Protein AF-A0A2D9T229-F1 (afdb_monomer)

Structure (mmCIF, N/CA/C/O backbone):
data_AF-A0A2D9T229-F1
#
_entry.id   AF-A0A2D9T229-F1
#
loop_
_atom_site.group_PDB
_atom_site.id
_atom_site.type_symbol
_atom_site.label_atom_id
_atom_site.label_alt_id
_atom_site.label_comp_id
_atom_site.label_asym_id
_atom_site.label_entity_id
_atom_site.label_seq_id
_atom_site.pdbx_PDB_ins_code
_atom_site.Cartn_x
_atom_site.Cartn_y
_atom_site.Cartn_z
_atom_site.occupancy
_atom_site.B_iso_or_equiv
_atom_site.auth_seq_id
_atom_site.auth_comp_id
_atom_site.auth_asym_id
_atom_site.auth_atom_id
_atom_site.pdbx_PDB_model_num
ATOM 1 N N . MET A 1 1 ? 58.664 8.521 42.134 1.00 51.97 1 MET A N 1
ATOM 2 C CA . MET A 1 1 ? 59.090 8.219 40.747 1.00 51.97 1 MET A CA 1
ATOM 3 C C . MET A 1 1 ? 57.848 7.691 40.087 1.00 51.97 1 MET A C 1
ATOM 5 O O . MET A 1 1 ? 57.549 6.506 40.150 1.00 51.97 1 MET A O 1
ATOM 9 N N . ASP A 1 2 ? 57.057 8.664 39.675 1.00 56.84 2 ASP A N 1
ATOM 10 C CA . ASP A 1 2 ? 55.636 8.571 39.411 1.00 56.84 2 ASP A CA 1
ATOM 11 C C . ASP A 1 2 ? 55.415 8.225 37.946 1.00 56.84 2 ASP A C 1
ATOM 13 O O . ASP A 1 2 ? 56.095 8.752 37.064 1.00 56.84 2 ASP A O 1
ATOM 17 N N . GLY A 1 3 ? 54.485 7.301 37.720 1.00 63.38 3 GLY A N 1
ATOM 18 C CA . GLY A 1 3 ? 54.038 6.902 36.398 1.00 63.38 3 GLY A CA 1
ATOM 19 C C . GLY A 1 3 ? 53.214 8.005 35.746 1.00 63.38 3 GLY A C 1
ATOM 20 O O . GLY A 1 3 ? 52.373 8.632 36.390 1.00 63.38 3 GLY A O 1
ATOM 21 N N . GLN A 1 4 ? 53.444 8.207 34.454 1.00 60.69 4 GLN A N 1
ATOM 22 C CA . GLN A 1 4 ? 52.508 8.905 33.589 1.00 60.69 4 GLN A CA 1
ATOM 23 C C . GLN A 1 4 ? 52.089 7.953 32.473 1.00 60.69 4 GLN A C 1
ATOM 25 O O . GLN A 1 4 ? 52.891 7.488 31.668 1.00 60.69 4 GLN A O 1
ATOM 30 N N . ASP A 1 5 ? 50.808 7.623 32.561 1.00 63.12 5 ASP A N 1
ATOM 31 C CA . ASP A 1 5 ? 49.981 6.832 31.673 1.00 63.12 5 ASP A CA 1
ATOM 32 C C . ASP A 1 5 ? 49.557 7.755 30.517 1.00 63.12 5 ASP A C 1
ATOM 34 O O . ASP A 1 5 ? 48.707 8.633 30.689 1.00 63.12 5 ASP A O 1
ATOM 38 N N . GLU A 1 6 ? 50.218 7.645 29.361 1.00 65.06 6 GLU A N 1
ATOM 39 C CA . GLU A 1 6 ? 49.799 8.356 28.149 1.00 65.06 6 GLU A CA 1
ATOM 40 C C . GLU A 1 6 ? 48.652 7.588 27.488 1.00 65.06 6 GLU A C 1
ATOM 42 O O . GLU A 1 6 ? 48.823 6.646 26.713 1.00 65.06 6 GLU A O 1
ATOM 47 N N . SER A 1 7 ? 47.450 8.018 27.847 1.00 67.75 7 SER A N 1
ATOM 48 C CA . SER A 1 7 ? 46.175 7.576 27.306 1.00 67.75 7 SER A CA 1
ATOM 49 C C . SER A 1 7 ? 46.032 8.041 25.853 1.00 67.75 7 SER A C 1
ATOM 51 O O . SER A 1 7 ? 45.798 9.215 25.565 1.00 67.75 7 SER A O 1
ATOM 53 N N . MET A 1 8 ? 46.142 7.098 24.914 1.00 55.72 8 MET A N 1
ATOM 54 C CA . MET A 1 8 ? 45.734 7.291 23.521 1.00 55.72 8 MET A CA 1
ATOM 55 C C . MET A 1 8 ? 44.208 7.415 23.444 1.00 55.72 8 MET A C 1
ATOM 57 O O . MET A 1 8 ? 43.481 6.421 23.455 1.00 55.72 8 MET A O 1
ATOM 61 N N . GLY A 1 9 ? 43.722 8.652 23.360 1.00 59.47 9 GLY A N 1
ATOM 62 C CA . GLY A 1 9 ? 42.346 8.958 22.989 1.00 59.47 9 GLY A CA 1
ATOM 63 C C . GLY A 1 9 ? 42.104 8.625 21.516 1.00 59.47 9 GLY A C 1
ATOM 64 O O . GLY A 1 9 ? 42.628 9.291 20.627 1.00 59.47 9 GLY A O 1
ATOM 65 N N . PHE A 1 10 ? 41.312 7.584 21.265 1.00 51.25 10 PHE A N 1
ATOM 66 C CA . PHE A 1 10 ? 40.751 7.274 19.952 1.00 51.25 10 PHE A CA 1
ATOM 67 C C . PHE A 1 10 ? 39.530 8.177 19.725 1.00 51.25 10 PHE A C 1
ATOM 69 O O . PHE A 1 10 ? 38.445 7.909 20.241 1.00 51.25 10 PHE A O 1
ATOM 76 N N . ASP A 1 11 ? 39.717 9.263 18.976 1.00 54.12 11 ASP A N 1
ATOM 77 C CA . ASP A 1 11 ? 38.634 10.138 18.523 1.00 54.12 11 ASP A CA 1
ATOM 78 C C . ASP A 1 11 ? 37.984 9.508 17.279 1.00 54.12 11 ASP A C 1
ATOM 80 O O . ASP A 1 11 ? 38.493 9.589 16.160 1.00 54.12 11 ASP A O 1
ATOM 84 N N . VAL A 1 12 ? 36.893 8.767 17.491 1.00 57.97 12 VAL A N 1
ATOM 85 C CA . VAL A 1 12 ? 36.056 8.235 16.408 1.00 57.97 12 VAL A CA 1
ATOM 86 C C . VAL A 1 12 ? 35.056 9.321 16.033 1.00 57.97 12 VAL A C 1
ATOM 88 O O . VAL A 1 12 ? 33.972 9.418 16.611 1.00 57.97 12 VAL A O 1
ATOM 91 N N . GLY A 1 13 ? 35.440 10.148 15.062 1.00 48.44 13 GLY A N 1
ATOM 92 C CA . GLY A 1 13 ? 34.553 11.113 14.426 1.00 48.44 13 GLY A CA 1
ATOM 93 C C . GLY A 1 13 ? 33.327 10.415 13.837 1.00 48.44 13 GLY A C 1
ATOM 94 O O . GLY A 1 13 ? 33.425 9.652 12.878 1.00 48.44 13 GLY A O 1
ATOM 95 N N . GLN A 1 14 ? 32.163 10.673 14.432 1.00 44.56 14 GLN A N 1
ATOM 96 C CA . GLN A 1 14 ? 30.866 10.315 13.874 1.00 44.56 14 GLN A CA 1
ATOM 97 C C . GLN A 1 14 ? 30.606 11.158 12.621 1.00 44.56 14 GLN A C 1
ATOM 99 O O . GLN A 1 14 ? 30.304 12.349 12.712 1.00 44.56 14 GLN A O 1
ATOM 104 N N . GLU A 1 15 ? 30.684 10.536 11.446 1.00 43.25 15 GLU A N 1
ATOM 105 C CA . GLU A 1 15 ? 30.134 11.108 10.221 1.00 43.25 15 GLU A CA 1
ATOM 106 C C . GLU A 1 15 ? 28.605 11.152 10.332 1.00 43.25 15 GLU A C 1
ATOM 108 O O . GLU A 1 15 ? 27.897 10.148 10.229 1.00 43.25 15 GLU A O 1
ATOM 113 N N . SER A 1 16 ? 28.105 12.356 10.599 1.00 43.91 16 SER A N 1
ATOM 114 C CA . SER A 1 16 ? 26.692 12.708 10.580 1.00 43.91 16 SER A CA 1
ATOM 115 C C . SER A 1 16 ? 26.184 12.621 9.139 1.00 43.91 16 SER A C 1
ATOM 117 O O . SER A 1 16 ? 26.444 13.502 8.319 1.00 43.91 16 SER A O 1
ATOM 119 N N . VAL A 1 17 ? 25.493 11.530 8.803 1.00 48.22 17 VAL A N 1
ATOM 120 C CA . VAL A 1 17 ? 24.842 11.369 7.497 1.00 48.22 17 VAL A CA 1
ATOM 121 C C . VAL A 1 17 ? 23.591 12.244 7.476 1.00 48.22 17 VAL A C 1
ATOM 123 O O . VAL A 1 17 ? 22.518 11.858 7.944 1.00 48.22 17 VAL A O 1
ATOM 126 N N . ASP A 1 18 ? 23.755 13.444 6.928 1.00 36.19 18 ASP A N 1
ATOM 127 C CA . ASP A 1 18 ? 22.695 14.408 6.648 1.00 36.19 18 ASP A CA 1
ATOM 128 C C . ASP A 1 18 ? 21.747 13.831 5.577 1.00 36.19 18 ASP A C 1
ATOM 130 O O . ASP A 1 18 ? 21.951 13.949 4.366 1.00 36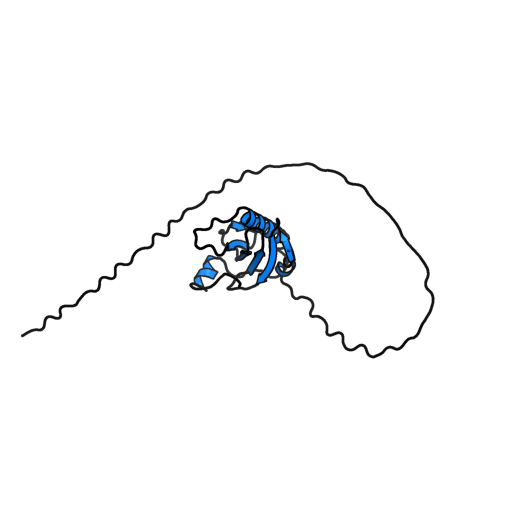.19 18 ASP A O 1
ATOM 134 N N . SER A 1 19 ? 20.718 13.102 6.022 1.00 38.81 19 SER A N 1
ATOM 135 C CA . SER A 1 19 ? 19.644 12.617 5.152 1.00 38.81 19 SER A CA 1
ATOM 136 C C . SER A 1 19 ? 18.721 13.778 4.804 1.00 38.81 19 SER A C 1
ATOM 138 O O . SER A 1 19 ? 17.738 14.070 5.487 1.00 38.81 19 SER A O 1
ATOM 140 N N . SER A 1 20 ? 19.091 14.437 3.709 1.00 46.16 20 SER A N 1
ATOM 141 C CA . SER A 1 20 ? 18.374 15.509 3.029 1.00 46.16 20 SER A CA 1
ATOM 142 C C . SER A 1 20 ? 16.884 15.176 2.858 1.00 46.16 20 SER A C 1
ATOM 144 O O . SER A 1 20 ? 16.477 14.406 1.986 1.00 46.16 20 SER A O 1
ATOM 146 N N . ARG A 1 21 ? 16.052 15.780 3.711 1.00 48.09 21 ARG A N 1
ATOM 147 C CA . ARG A 1 21 ? 14.589 15.765 3.613 1.00 48.09 21 ARG A CA 1
ATOM 148 C C . ARG A 1 21 ? 14.162 16.646 2.441 1.00 48.09 21 ARG A C 1
ATOM 150 O O . ARG A 1 21 ? 14.085 17.864 2.571 1.00 48.09 21 ARG A O 1
ATOM 157 N N . ARG A 1 22 ? 13.873 16.037 1.292 1.00 52.69 22 ARG A N 1
ATOM 158 C CA . ARG A 1 22 ? 13.222 16.719 0.166 1.00 52.69 22 ARG A CA 1
ATOM 159 C C . ARG A 1 22 ? 11.732 16.395 0.163 1.00 52.69 22 ARG A C 1
ATOM 161 O O . ARG A 1 22 ? 11.318 15.338 -0.300 1.00 52.69 22 ARG A O 1
ATOM 168 N N . SER A 1 23 ? 10.942 17.326 0.690 1.00 38.56 23 SER A N 1
ATOM 169 C CA . SER A 1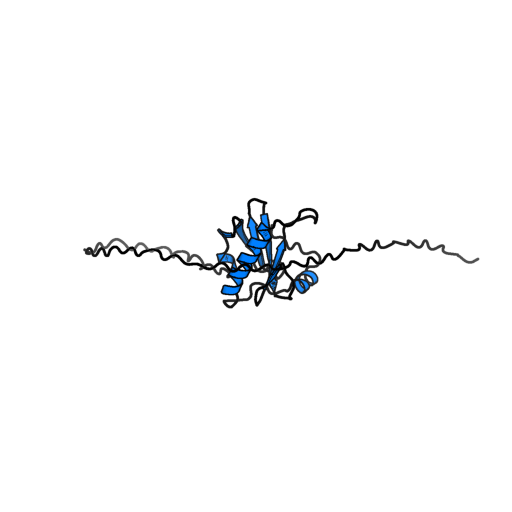 23 ? 9.487 17.346 0.552 1.00 38.56 23 SER A CA 1
ATOM 170 C C . SER A 1 23 ? 9.114 17.654 -0.899 1.00 38.56 23 SER A C 1
ATOM 172 O O . SER A 1 23 ? 9.459 18.718 -1.411 1.00 38.56 23 SER A O 1
ATOM 174 N N . PHE A 1 24 ? 8.402 16.742 -1.558 1.00 44.62 24 PHE A N 1
ATOM 175 C CA . PHE A 1 24 ? 7.769 17.007 -2.849 1.00 44.62 24 PHE A CA 1
ATOM 176 C C . PHE A 1 24 ? 6.335 17.485 -2.611 1.00 44.62 24 PHE A C 1
ATOM 178 O O . PHE A 1 24 ? 5.485 16.735 -2.140 1.00 44.62 24 PHE A O 1
ATOM 185 N N . VAL A 1 25 ? 6.080 18.755 -2.927 1.00 43.22 25 VAL A N 1
ATOM 186 C CA . VAL A 1 25 ? 4.741 19.350 -2.976 1.00 43.22 25 VAL A CA 1
ATOM 187 C C . VAL A 1 25 ? 4.151 19.027 -4.349 1.00 43.22 25 VAL A C 1
ATOM 189 O O . VAL A 1 25 ? 4.528 19.634 -5.349 1.00 43.22 25 VAL A O 1
ATOM 192 N N . GLY A 1 26 ? 3.269 18.029 -4.408 1.00 34.97 26 GLY A N 1
ATOM 193 C CA . GLY A 1 26 ? 2.501 17.685 -5.604 1.00 34.97 26 GLY A CA 1
ATOM 194 C C . GLY A 1 26 ? 1.204 18.488 -5.658 1.00 34.97 26 GLY A C 1
ATOM 195 O O . GLY A 1 26 ? 0.317 18.286 -4.833 1.00 34.97 26 GLY A O 1
ATOM 196 N N . GLY A 1 27 ? 1.109 19.415 -6.612 1.00 36.59 27 GLY A N 1
ATOM 197 C CA . GLY A 1 27 ? -0.111 20.164 -6.906 1.00 36.59 27 GLY A CA 1
ATOM 198 C C . GLY A 1 27 ? -1.154 19.286 -7.599 1.00 36.59 27 GLY A C 1
ATOM 199 O O . GLY A 1 27 ? -0.850 18.593 -8.566 1.00 36.59 27 GLY A O 1
ATOM 200 N N . VAL A 1 28 ? -2.388 19.329 -7.104 1.00 46.78 28 VAL A N 1
ATOM 201 C CA . VAL A 1 28 ? -3.546 18.645 -7.690 1.00 46.78 28 VAL A CA 1
ATOM 202 C C . VAL A 1 28 ? -4.154 19.539 -8.772 1.00 46.78 28 VAL A C 1
ATOM 204 O O . VAL A 1 28 ? -4.579 20.655 -8.480 1.00 46.78 28 VAL A O 1
ATOM 207 N N . ILE A 1 29 ? -4.244 19.042 -10.009 1.00 49.84 29 ILE A N 1
ATOM 208 C CA . ILE A 1 29 ? -5.135 19.593 -11.039 1.00 49.84 29 ILE A CA 1
ATOM 209 C C . ILE A 1 29 ? -6.313 18.629 -11.171 1.00 49.84 29 ILE A C 1
ATOM 211 O O . ILE A 1 29 ? -6.183 17.538 -11.720 1.00 49.84 29 ILE A O 1
ATOM 215 N N . ALA A 1 30 ? -7.468 19.033 -10.645 1.00 38.84 30 ALA A N 1
ATOM 216 C CA . ALA A 1 30 ? -8.735 18.363 -10.891 1.00 38.84 30 ALA A CA 1
ATOM 217 C C . ALA A 1 30 ? -9.234 18.740 -12.293 1.00 38.84 30 ALA A C 1
ATOM 219 O O . ALA A 1 30 ? -9.371 19.922 -12.607 1.00 38.84 30 ALA A O 1
ATOM 220 N N . SER A 1 31 ? -9.535 17.747 -13.128 1.00 44.97 31 SER A N 1
ATOM 221 C CA . SER A 1 31 ? -10.335 17.948 -14.336 1.00 44.97 31 SER A CA 1
ATOM 222 C C . SER A 1 31 ? -11.612 17.118 -14.231 1.00 44.97 31 SER A C 1
ATOM 224 O O . SER A 1 31 ? -11.589 15.903 -14.056 1.00 44.97 31 SER A O 1
ATOM 226 N N . VAL A 1 32 ? -12.738 17.830 -14.266 1.00 46.88 32 VAL A N 1
ATOM 227 C CA . VAL A 1 32 ? -14.100 17.298 -14.270 1.00 46.88 32 VAL A CA 1
ATOM 228 C C . VAL A 1 32 ? -14.473 17.015 -15.721 1.00 46.88 32 VAL A C 1
ATOM 230 O O . VAL A 1 32 ? -14.517 17.934 -16.535 1.00 46.88 32 VAL A O 1
ATOM 233 N N . GLY A 1 33 ? -14.747 15.751 -16.037 1.00 40.00 33 GLY A N 1
ATOM 234 C CA . GLY A 1 33 ? -15.278 15.323 -17.328 1.00 40.00 33 GLY A CA 1
ATOM 235 C C . GLY A 1 33 ? -16.580 14.559 -17.131 1.00 40.00 33 GLY A C 1
ATOM 236 O O . GLY A 1 33 ? -16.570 13.411 -16.699 1.00 40.00 33 GLY A O 1
ATOM 237 N N . ALA A 1 34 ? -17.697 15.215 -17.431 1.00 39.59 34 ALA A N 1
ATOM 238 C CA . ALA A 1 34 ? -19.016 14.607 -17.547 1.00 39.59 34 ALA A CA 1
ATOM 239 C C . ALA A 1 34 ? -19.232 14.091 -18.980 1.00 39.59 34 ALA A C 1
ATOM 241 O O . ALA A 1 34 ? -18.838 14.776 -19.920 1.00 39.59 34 ALA A O 1
ATOM 242 N N . ALA A 1 35 ? -19.897 12.940 -19.140 1.00 42.72 35 ALA A N 1
ATOM 243 C CA . ALA A 1 35 ? -21.082 12.756 -19.996 1.00 42.72 35 ALA A CA 1
ATOM 244 C C . ALA A 1 35 ? -21.335 11.281 -20.371 1.00 42.72 35 ALA A C 1
ATOM 246 O O . ALA A 1 35 ? -20.477 10.556 -20.861 1.00 42.72 35 ALA A O 1
ATOM 247 N N . SER A 1 36 ? -22.592 10.926 -20.132 1.00 46.16 36 SER A N 1
ATOM 248 C CA . SER A 1 36 ? -23.427 9.763 -20.438 1.00 46.16 36 SER A CA 1
ATOM 249 C C . SER A 1 36 ? -23.307 9.153 -21.840 1.00 46.16 36 SER A C 1
ATOM 251 O O . SER A 1 36 ? -23.226 9.908 -22.801 1.00 46.16 36 SER A O 1
ATOM 253 N N . VAL A 1 37 ? -23.562 7.837 -21.971 1.00 54.72 37 VAL A N 1
ATOM 254 C CA . VAL A 1 37 ? -24.359 7.264 -23.084 1.00 54.72 37 VAL A CA 1
ATOM 255 C C . VAL A 1 37 ? -25.180 6.052 -22.601 1.00 54.72 37 VAL A C 1
ATOM 257 O O . VAL A 1 37 ? -24.659 5.123 -21.991 1.00 54.72 37 VAL A O 1
ATOM 260 N N . LEU A 1 38 ? -26.484 6.102 -22.890 1.00 50.34 38 LEU A N 1
ATOM 261 C CA . LEU A 1 38 ? -27.499 5.051 -22.752 1.00 50.34 38 LEU A CA 1
ATOM 262 C C . LEU A 1 38 ? -27.218 3.871 -23.701 1.00 50.34 38 LEU A C 1
ATOM 264 O O . LEU A 1 38 ? -26.954 4.092 -24.879 1.00 50.34 38 LEU A O 1
ATOM 268 N N . GLY A 1 39 ? -27.361 2.629 -23.229 1.00 39.72 39 GLY A N 1
ATOM 269 C CA . GLY A 1 39 ? -27.141 1.427 -24.042 1.00 39.72 39 GLY A CA 1
ATOM 270 C C . GLY A 1 39 ? -28.134 0.302 -23.748 1.00 39.72 39 GLY A C 1
ATOM 271 O O . GLY A 1 39 ? -27.963 -0.431 -22.786 1.00 39.72 39 GLY A O 1
ATOM 272 N N . ALA A 1 40 ? -29.164 0.244 -24.595 1.00 49.53 40 ALA A N 1
ATOM 273 C CA . ALA A 1 40 ? -30.088 -0.832 -24.969 1.00 49.53 40 ALA A CA 1
ATOM 274 C C . ALA A 1 40 ? -30.259 -2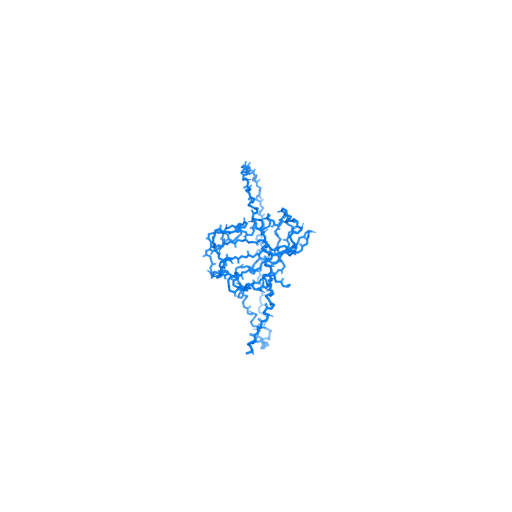.106 -24.107 1.00 49.53 40 ALA A C 1
ATOM 276 O O . ALA A 1 40 ? -29.339 -2.847 -23.775 1.00 49.53 40 ALA A O 1
ATOM 277 N N . THR A 1 41 ? -31.540 -2.412 -23.917 1.00 45.88 41 THR A N 1
ATOM 278 C CA . THR A 1 41 ? -32.145 -3.667 -23.477 1.00 45.88 41 THR A CA 1
ATOM 279 C C . THR A 1 41 ? -31.790 -4.862 -24.370 1.00 45.88 41 THR A C 1
ATOM 281 O O . THR A 1 41 ? -31.686 -4.753 -25.590 1.00 45.88 41 THR A O 1
ATOM 284 N N . SER A 1 42 ? -31.708 -6.052 -23.773 1.00 56.62 42 SER A N 1
ATOM 285 C CA . SER A 1 42 ? -31.878 -7.326 -24.480 1.00 56.62 42 SER A CA 1
ATOM 286 C C . SER A 1 42 ? -32.581 -8.321 -23.561 1.00 56.62 42 SER A C 1
ATOM 288 O O . SER A 1 42 ? -32.057 -8.712 -22.522 1.00 56.62 42 SER A O 1
ATOM 290 N N . ALA A 1 43 ? -33.808 -8.671 -23.940 1.00 49.44 43 ALA A N 1
ATOM 291 C CA . ALA A 1 43 ? -34.625 -9.717 -23.346 1.00 49.44 43 ALA A CA 1
ATOM 292 C C . ALA A 1 43 ? -34.520 -10.987 -24.199 1.00 49.44 43 ALA A C 1
ATOM 294 O O . ALA A 1 43 ? -34.531 -10.880 -25.424 1.00 49.44 43 ALA A O 1
ATOM 295 N N . SER A 1 44 ? -34.465 -12.157 -23.558 1.00 54.75 44 SER A N 1
ATOM 296 C CA . SER A 1 44 ? -34.905 -13.490 -24.030 1.00 54.75 44 SER A CA 1
ATOM 297 C C . SER A 1 44 ? -34.255 -14.549 -23.132 1.00 54.75 44 SER A C 1
ATOM 299 O O . SER A 1 44 ? -33.118 -14.374 -22.720 1.00 54.75 44 SER A O 1
ATOM 301 N N . ALA A 1 45 ? -34.856 -15.679 -22.784 1.00 48.19 45 ALA A N 1
ATOM 302 C CA . ALA A 1 45 ? -36.198 -16.197 -22.982 1.00 48.19 45 ALA A CA 1
ATOM 303 C C . ALA A 1 45 ? -36.405 -17.268 -21.898 1.00 48.19 45 ALA A C 1
ATOM 305 O O . ALA A 1 45 ? -35.475 -17.995 -21.548 1.00 48.19 45 ALA A O 1
ATOM 306 N N . ALA A 1 46 ? -37.621 -17.359 -21.368 1.00 52.56 46 ALA A N 1
ATOM 307 C CA . ALA A 1 46 ? -38.024 -18.468 -20.522 1.00 52.56 46 ALA A CA 1
ATOM 308 C C . ALA A 1 46 ? -38.203 -19.720 -21.391 1.00 52.56 46 ALA A C 1
ATOM 310 O O . ALA A 1 46 ? -39.028 -19.725 -22.303 1.00 52.56 46 ALA A O 1
ATOM 311 N N . THR A 1 47 ? -37.462 -20.781 -21.076 1.00 58.44 47 THR A N 1
ATOM 312 C CA . THR A 1 47 ? -37.787 -22.142 -21.508 1.00 58.44 47 THR A CA 1
ATOM 313 C C . THR A 1 47 ? -38.381 -22.870 -20.312 1.00 58.44 47 THR A C 1
ATOM 315 O O . THR A 1 47 ? -37.686 -23.211 -19.359 1.00 58.44 47 THR A O 1
ATOM 318 N N . THR A 1 48 ? -39.692 -23.085 -20.371 1.00 54.03 48 THR A N 1
ATOM 319 C CA . THR A 1 48 ? -40.411 -24.071 -19.565 1.00 54.03 48 THR A CA 1
ATOM 320 C C . THR A 1 48 ? -40.514 -25.346 -20.396 1.00 54.03 48 THR A C 1
ATOM 322 O O . THR A 1 48 ? -41.058 -25.318 -21.497 1.00 54.03 48 THR A O 1
ATOM 325 N N . GLY A 1 49 ? -39.999 -26.459 -19.874 1.00 50.47 49 GLY A N 1
ATOM 326 C CA . GLY A 1 49 ? -40.141 -27.796 -20.452 1.00 50.47 49 GLY A CA 1
ATOM 327 C C . GLY A 1 49 ? -40.127 -28.861 -19.344 1.00 50.47 49 GLY A C 1
ATOM 328 O O . GLY A 1 49 ? -39.464 -28.642 -18.333 1.00 50.47 49 GLY A O 1
ATOM 329 N N . PRO A 1 50 ? -40.902 -29.951 -19.481 1.00 55.53 50 PRO A N 1
ATOM 330 C CA . PRO A 1 50 ? -41.446 -30.728 -18.364 1.00 55.53 50 PRO A CA 1
ATOM 331 C C . PRO A 1 50 ? -40.506 -31.811 -17.811 1.00 55.53 50 PRO A C 1
ATOM 333 O O . PRO A 1 50 ? -39.636 -32.322 -18.512 1.00 55.53 50 PRO A O 1
ATOM 336 N N . ALA A 1 51 ? -40.764 -32.195 -16.555 1.00 52.31 51 ALA A N 1
ATOM 337 C CA . ALA A 1 51 ? -40.278 -33.423 -15.924 1.00 52.31 51 ALA A CA 1
ATOM 338 C C . ALA A 1 51 ? -40.867 -34.674 -16.606 1.00 52.31 51 ALA A C 1
ATOM 340 O O . ALA A 1 51 ? -41.992 -34.615 -17.118 1.00 52.31 51 ALA A O 1
ATOM 341 N N . PRO A 1 52 ? -40.129 -35.798 -16.593 1.00 58.31 52 PRO A N 1
ATOM 342 C CA . PRO A 1 52 ? -40.661 -36.962 -15.879 1.00 58.31 52 PRO A CA 1
ATOM 343 C C . PRO A 1 52 ? -39.630 -37.840 -15.134 1.00 58.31 52 PRO A C 1
ATOM 345 O O . PRO A 1 52 ? -38.478 -37.981 -15.539 1.00 58.31 52 PRO A O 1
ATOM 348 N N . ASP A 1 53 ? -40.175 -38.439 -14.073 1.00 43.34 53 ASP A N 1
ATOM 349 C CA . ASP A 1 53 ? -39.991 -39.773 -13.481 1.00 43.34 53 ASP A CA 1
ATOM 350 C C . ASP A 1 53 ? -38.658 -40.278 -12.890 1.00 43.34 53 ASP A C 1
ATOM 352 O O . ASP A 1 53 ? -37.665 -40.557 -13.560 1.00 43.34 53 ASP A O 1
ATOM 356 N N . ASP A 1 54 ? -38.767 -40.500 -11.575 1.00 49.94 54 ASP A N 1
ATOM 357 C CA . ASP A 1 54 ? -38.280 -41.603 -10.740 1.00 49.94 54 ASP A CA 1
ATOM 358 C C . ASP A 1 54 ? -37.363 -42.659 -11.380 1.00 49.94 54 ASP A C 1
ATOM 360 O O . ASP A 1 54 ? -37.785 -43.684 -11.917 1.00 49.94 54 ASP A O 1
ATOM 364 N N . GLY A 1 55 ? -36.063 -42.470 -11.151 1.00 43.44 55 GLY A N 1
ATOM 365 C CA . GLY A 1 55 ? -35.038 -43.499 -11.266 1.00 43.44 55 GLY A CA 1
ATOM 366 C C . GLY A 1 55 ? -34.260 -43.617 -9.961 1.00 43.44 55 GLY A C 1
ATOM 367 O O . GLY A 1 55 ? -33.220 -42.987 -9.792 1.00 43.44 55 GLY A O 1
ATOM 368 N N . TRP A 1 56 ? -34.770 -44.430 -9.034 1.00 52.28 56 TRP A N 1
ATOM 369 C CA . TRP A 1 56 ? -34.035 -44.949 -7.877 1.00 52.28 56 TRP A CA 1
ATOM 370 C C . TRP A 1 56 ? -32.690 -45.534 -8.349 1.00 52.28 56 TRP A C 1
ATOM 372 O O . TRP A 1 56 ? -32.640 -46.532 -9.066 1.00 52.28 56 TRP A O 1
ATOM 382 N N . ALA A 1 57 ? -31.585 -44.893 -7.967 1.00 45.72 57 ALA A N 1
ATOM 383 C CA . ALA A 1 57 ? -30.235 -45.391 -8.194 1.00 45.72 57 ALA A CA 1
ATOM 384 C C . ALA A 1 57 ? -29.358 -45.051 -6.981 1.00 45.72 57 ALA A C 1
ATOM 386 O O . ALA A 1 57 ? -28.902 -43.928 -6.809 1.00 45.72 57 ALA A O 1
ATOM 387 N N . ALA A 1 58 ? -29.195 -46.063 -6.126 1.00 49.03 58 ALA A N 1
ATOM 388 C CA . ALA A 1 58 ? -28.122 -46.280 -5.158 1.00 49.03 58 ALA A CA 1
ATOM 389 C C . ALA A 1 58 ? -27.471 -45.032 -4.525 1.00 49.03 58 ALA A C 1
ATOM 391 O O . ALA A 1 58 ? -26.447 -44.531 -4.988 1.00 49.03 58 ALA A O 1
ATOM 392 N N . ALA A 1 59 ? -27.987 -44.642 -3.357 1.00 47.56 59 ALA A N 1
ATOM 393 C CA . ALA A 1 59 ? -27.216 -43.904 -2.365 1.00 47.56 59 ALA A CA 1
ATOM 394 C C . ALA A 1 59 ? -26.048 -44.782 -1.870 1.00 47.56 59 ALA A C 1
ATOM 396 O O . ALA A 1 59 ? -26.176 -45.540 -0.909 1.00 47.56 59 ALA A O 1
ATOM 397 N N . GLY A 1 60 ? -24.904 -44.710 -2.550 1.00 49.00 60 GLY A N 1
ATOM 398 C CA . GLY A 1 60 ? -23.629 -45.033 -1.916 1.00 49.00 60 GLY A CA 1
ATOM 399 C C . GLY A 1 60 ? -23.376 -44.016 -0.797 1.00 49.00 60 GLY A C 1
ATOM 400 O O . GLY A 1 60 ? -23.767 -42.858 -0.956 1.00 49.00 60 GLY A O 1
ATOM 401 N N . PRO A 1 61 ? -22.767 -44.397 0.341 1.00 51.56 61 PRO A N 1
ATOM 402 C CA . PRO A 1 61 ? -22.389 -43.424 1.354 1.00 51.56 61 PRO A CA 1
ATOM 403 C C . PRO A 1 61 ? -21.393 -42.455 0.717 1.00 51.56 61 PRO A C 1
ATOM 405 O O . PRO A 1 61 ? -20.232 -42.799 0.496 1.00 51.56 61 PRO A O 1
ATOM 408 N N . ALA A 1 62 ? -21.875 -41.258 0.378 1.00 48.25 62 ALA A N 1
ATOM 409 C CA . ALA A 1 62 ? -21.026 -40.134 0.053 1.00 48.25 62 ALA A CA 1
ATOM 410 C C . ALA A 1 62 ? -20.069 -39.982 1.234 1.00 48.25 62 ALA A C 1
ATOM 412 O O . ALA A 1 62 ? -20.491 -39.757 2.373 1.00 48.25 62 ALA A O 1
ATOM 413 N N . ALA A 1 63 ? -18.781 -40.205 0.967 1.00 55.75 63 ALA A N 1
ATOM 414 C CA . ALA A 1 63 ? -17.725 -39.825 1.884 1.00 55.75 63 ALA A CA 1
ATOM 415 C C . ALA A 1 63 ? -18.012 -38.387 2.339 1.00 55.75 63 ALA A C 1
ATOM 417 O O . ALA A 1 63 ? -18.475 -37.602 1.509 1.00 55.75 63 ALA A O 1
ATOM 418 N N . PRO A 1 64 ? -17.789 -38.034 3.618 1.00 54.03 64 PRO A N 1
ATOM 419 C CA . PRO A 1 64 ? -17.945 -36.655 4.040 1.00 54.03 64 PRO A CA 1
ATOM 420 C C . PRO A 1 64 ? -17.085 -35.821 3.102 1.00 54.03 64 PRO A C 1
ATOM 422 O O . PRO A 1 64 ? -15.858 -35.966 3.098 1.00 54.03 64 PRO A O 1
ATOM 425 N N . GLU A 1 65 ? -17.738 -35.023 2.255 1.00 49.12 65 GLU A N 1
ATOM 426 C CA . GLU A 1 65 ? -17.061 -33.994 1.496 1.00 49.12 65 GLU A CA 1
ATOM 427 C C . GLU A 1 65 ? -16.306 -33.210 2.548 1.00 49.12 65 GLU A C 1
ATOM 429 O O . GLU A 1 65 ? -16.884 -32.670 3.495 1.00 49.12 65 GLU A O 1
ATOM 434 N N . ARG A 1 66 ? -14.983 -33.339 2.475 1.00 51.41 66 ARG A N 1
ATOM 435 C CA . ARG A 1 66 ? -14.039 -32.660 3.336 1.00 51.41 66 ARG A CA 1
ATOM 436 C C . ARG A 1 66 ? -14.347 -31.196 3.108 1.00 51.41 66 ARG A C 1
ATOM 438 O O . ARG A 1 66 ? -13.904 -30.666 2.098 1.00 51.41 66 ARG A O 1
ATOM 445 N N . GLY A 1 67 ? -15.188 -30.632 3.977 1.00 39.84 67 GLY A N 1
ATOM 446 C CA . GLY A 1 67 ? -15.688 -29.276 3.860 1.00 39.84 67 GLY A CA 1
ATOM 447 C C . GLY A 1 67 ? -14.491 -28.397 3.596 1.00 39.84 67 GLY A C 1
ATOM 448 O O . GLY A 1 67 ? -13.614 -28.274 4.454 1.00 39.84 67 GLY A O 1
ATOM 449 N N . GLU A 1 68 ? -14.399 -27.910 2.364 1.00 46.28 68 GLU A N 1
ATOM 450 C CA . GLU A 1 68 ? -13.374 -26.962 1.998 1.00 46.28 68 GLU A CA 1
ATOM 451 C C . GLU A 1 68 ? -13.603 -25.794 2.957 1.00 46.28 68 GLU A C 1
ATOM 453 O O . GLU A 1 68 ? -14.734 -25.295 3.028 1.00 46.28 68 GLU A O 1
ATOM 458 N N . PRO A 1 69 ? -12.630 -25.466 3.828 1.00 42.94 69 PRO A N 1
ATOM 459 C CA . PRO A 1 69 ? -12.841 -24.427 4.816 1.00 42.94 69 PRO A CA 1
ATOM 460 C C . PRO A 1 69 ? -13.261 -23.185 4.042 1.00 42.94 69 PRO A C 1
ATOM 462 O O . PRO A 1 69 ? -12.545 -22.767 3.130 1.00 42.94 69 PRO A O 1
ATOM 465 N N . ALA A 1 70 ? -14.443 -22.644 4.361 1.00 41.16 70 ALA A N 1
ATOM 466 C CA . ALA A 1 70 ? -14.888 -21.378 3.800 1.00 41.16 70 ALA A CA 1
ATOM 467 C C . ALA A 1 70 ? -13.698 -20.418 3.890 1.00 41.16 70 ALA A C 1
ATOM 469 O O . ALA A 1 70 ? -13.099 -20.353 4.969 1.00 41.16 70 ALA A O 1
ATOM 470 N N . PRO A 1 71 ? -13.282 -19.763 2.791 1.00 44.72 71 PRO A N 1
ATOM 471 C CA . PRO A 1 71 ? -12.111 -18.916 2.835 1.00 44.72 71 PRO A CA 1
ATOM 472 C C . PRO A 1 71 ? -12.371 -17.865 3.904 1.00 44.72 71 PRO A C 1
ATOM 474 O O . PRO A 1 71 ? -13.192 -16.966 3.728 1.00 44.72 71 PRO A O 1
ATOM 477 N N . THR A 1 72 ? -11.670 -17.991 5.028 1.00 50.78 72 THR A N 1
ATOM 478 C CA . THR A 1 72 ? -11.579 -16.992 6.095 1.00 50.78 72 THR A CA 1
ATOM 479 C C . THR A 1 72 ? -10.727 -15.826 5.592 1.00 50.78 72 THR A C 1
ATOM 481 O O . THR A 1 72 ? -9.799 -15.375 6.257 1.00 50.78 72 THR A O 1
ATOM 484 N N . GLY A 1 73 ? -10.965 -15.426 4.343 1.00 60.44 73 GLY A N 1
ATOM 485 C CA . GLY A 1 73 ? -10.210 -14.425 3.635 1.00 60.44 73 GLY A CA 1
ATOM 486 C C . GLY A 1 73 ? -10.471 -13.089 4.291 1.00 60.44 73 GLY A C 1
ATOM 487 O O . GLY A 1 73 ? -11.609 -12.705 4.569 1.00 60.44 73 GLY A O 1
ATOM 488 N N . THR A 1 74 ? -9.394 -12.382 4.555 1.00 80.12 74 THR A N 1
ATOM 489 C CA . THR A 1 74 ? -9.455 -10.969 4.871 1.00 80.12 74 THR A CA 1
ATOM 490 C C . THR A 1 74 ? -10.032 -10.205 3.685 1.00 80.12 74 THR A C 1
ATOM 492 O O . THR A 1 74 ? -10.008 -10.674 2.546 1.00 80.12 74 THR A O 1
ATOM 495 N N . LEU A 1 75 ? -10.524 -8.990 3.932 1.00 88.62 75 LEU A N 1
ATOM 496 C CA . LEU A 1 75 ? -11.025 -8.107 2.878 1.00 88.62 75 LEU A CA 1
ATOM 497 C C . LEU A 1 75 ? -10.035 -8.016 1.698 1.00 88.62 75 LEU A C 1
ATOM 499 O O . LEU A 1 75 ? -10.449 -8.084 0.545 1.00 88.62 75 LEU A O 1
ATOM 503 N N . LEU A 1 76 ? -8.731 -7.931 1.978 1.00 91.19 76 LEU A N 1
ATOM 504 C CA . LEU A 1 76 ? -7.695 -7.815 0.953 1.00 91.19 76 LEU A CA 1
ATOM 505 C C . LEU A 1 76 ? -7.508 -9.075 0.102 1.00 91.19 76 LEU A C 1
ATOM 507 O O . LEU A 1 76 ? -7.068 -8.948 -1.037 1.00 91.19 76 LEU A O 1
ATOM 511 N N . ASP A 1 77 ? -7.864 -10.266 0.584 1.00 91.75 77 ASP A N 1
ATOM 512 C CA . ASP A 1 77 ? -7.710 -11.498 -0.203 1.00 91.75 77 ASP A CA 1
ATOM 513 C C . ASP A 1 77 ? -8.581 -11.478 -1.468 1.00 91.75 77 ASP A C 1
ATOM 515 O O . ASP A 1 77 ? -8.220 -12.075 -2.480 1.00 91.75 77 ASP A O 1
ATOM 519 N N . ALA A 1 78 ? -9.666 -10.693 -1.466 1.00 92.06 78 ALA A N 1
ATOM 520 C CA . ALA A 1 78 ? -10.493 -10.455 -2.648 1.00 92.06 78 ALA A CA 1
ATOM 521 C C . ALA A 1 78 ? -9.762 -9.701 -3.779 1.00 92.06 78 ALA A C 1
ATOM 523 O O . ALA A 1 78 ? -10.231 -9.710 -4.918 1.00 92.06 78 ALA A O 1
ATOM 524 N N . LEU A 1 79 ? -8.635 -9.038 -3.487 1.00 94.88 79 LEU A N 1
ATOM 525 C CA . LEU A 1 79 ? -7.809 -8.382 -4.500 1.00 94.88 79 LEU A CA 1
ATOM 526 C C . LEU A 1 79 ? -6.892 -9.360 -5.231 1.00 94.88 79 LEU A C 1
ATOM 528 O O . LEU A 1 79 ? -6.463 -9.043 -6.335 1.00 94.88 79 LEU A O 1
ATOM 532 N N . VAL A 1 80 ? -6.563 -10.521 -4.655 1.00 96.44 80 VAL A N 1
ATOM 533 C CA . VAL A 1 80 ? -5.616 -11.455 -5.278 1.00 96.44 80 VAL A CA 1
ATOM 534 C C . VAL A 1 80 ? -6.165 -11.928 -6.624 1.00 96.44 80 VAL A C 1
ATOM 536 O O . VAL A 1 80 ? -7.301 -12.380 -6.738 1.00 96.44 80 VAL A O 1
ATOM 539 N N . GLY A 1 81 ? -5.348 -11.802 -7.668 1.00 97.00 81 GLY A N 1
ATOM 540 C CA . GLY A 1 81 ? -5.743 -12.109 -9.035 1.00 97.00 81 GLY A CA 1
ATOM 541 C C . GLY A 1 81 ? -6.541 -11.008 -9.743 1.00 97.00 81 GLY A C 1
ATOM 542 O O . GLY A 1 81 ? -6.954 -11.223 -10.879 1.00 97.00 81 GLY A O 1
ATOM 543 N N . GLN A 1 82 ? -6.766 -9.848 -9.125 1.00 97.19 82 GLN A N 1
ATOM 544 C CA . GLN A 1 82 ? -7.359 -8.694 -9.804 1.00 97.19 82 GLN A CA 1
ATOM 545 C C . GLN A 1 82 ? -6.295 -7.893 -10.559 1.00 97.19 82 GLN A C 1
ATOM 547 O O . GLN A 1 82 ? -5.127 -7.851 -10.164 1.00 97.19 82 GLN A O 1
ATOM 552 N N . ASP A 1 83 ? -6.726 -7.227 -11.626 1.00 97.44 83 ASP A N 1
ATOM 553 C CA . ASP A 1 83 ? -5.904 -6.304 -12.404 1.00 97.44 83 ASP A CA 1
ATOM 554 C C . ASP A 1 83 ? -6.242 -4.852 -12.037 1.00 97.44 83 ASP A C 1
ATOM 556 O O . ASP A 1 83 ? -7.402 -4.440 -12.040 1.00 97.44 83 ASP A O 1
ATOM 560 N N . VAL A 1 84 ? -5.212 -4.063 -11.736 1.00 96.38 84 VAL A N 1
ATOM 561 C CA . VAL A 1 84 ? -5.292 -2.643 -11.381 1.00 96.38 84 VAL A CA 1
ATOM 562 C C . VAL A 1 84 ? -4.358 -1.863 -12.305 1.00 96.38 84 VAL A C 1
ATOM 564 O O . VAL A 1 84 ? -3.144 -1.881 -12.123 1.00 96.38 84 VAL A O 1
ATOM 567 N N . ARG A 1 85 ? -4.907 -1.176 -13.317 1.00 89.94 85 ARG A N 1
ATOM 568 C CA . ARG A 1 85 ? -4.142 -0.330 -14.270 1.00 89.94 85 ARG A CA 1
ATOM 569 C C . ARG A 1 85 ? -2.925 -1.046 -14.886 1.00 89.94 85 ARG A C 1
ATOM 571 O O . ARG A 1 85 ? -1.801 -0.536 -14.859 1.00 89.94 85 ARG A O 1
ATOM 578 N N . ASP A 1 86 ? -3.165 -2.236 -15.430 1.00 94.94 86 ASP A N 1
ATOM 579 C CA . ASP A 1 86 ? -2.165 -3.156 -16.003 1.00 94.94 86 ASP A CA 1
ATOM 580 C C . ASP A 1 86 ? -1.204 -3.794 -14.980 1.00 94.94 86 ASP A C 1
ATOM 582 O O . ASP A 1 86 ? -0.221 -4.426 -15.363 1.00 94.94 86 ASP A O 1
ATOM 586 N N . CYS A 1 87 ? -1.466 -3.641 -13.681 1.00 96.88 87 CYS A N 1
ATOM 587 C CA . CYS A 1 87 ? -0.729 -4.317 -12.618 1.00 96.88 87 CYS A CA 1
ATOM 588 C C . CYS A 1 87 ? -1.586 -5.440 -12.032 1.00 96.88 87 CYS A C 1
ATOM 590 O O . CYS A 1 87 ? -2.682 -5.193 -11.532 1.00 96.88 87 CYS A O 1
ATOM 592 N N . ARG A 1 88 ? -1.073 -6.666 -12.035 1.00 97.75 88 ARG A N 1
ATOM 593 C CA . ARG A 1 88 ? -1.729 -7.827 -11.437 1.00 97.75 88 ARG A CA 1
ATOM 594 C C . ARG A 1 88 ? -1.427 -7.888 -9.947 1.00 97.75 88 ARG A C 1
ATOM 596 O O . ARG A 1 88 ? -0.260 -7.820 -9.559 1.00 97.75 88 ARG A O 1
ATOM 603 N N . VAL A 1 89 ? -2.443 -8.055 -9.106 1.00 97.75 89 VAL A N 1
ATOM 604 C CA . VAL A 1 89 ? -2.244 -8.359 -7.682 1.00 97.75 89 VAL A CA 1
ATOM 605 C C . VAL A 1 89 ? -1.886 -9.836 -7.545 1.00 97.75 89 VAL A C 1
ATOM 607 O O . VAL A 1 89 ? -2.718 -10.717 -7.747 1.00 97.75 89 VAL A O 1
ATOM 610 N N . GLU A 1 90 ? -0.638 -10.109 -7.189 1.00 96.94 90 GLU A N 1
ATOM 611 C CA . GLU A 1 90 ? -0.108 -11.472 -7.083 1.00 96.94 90 GLU A CA 1
ATOM 612 C C . GLU A 1 90 ? -0.376 -12.082 -5.712 1.00 96.94 90 GLU A C 1
ATOM 614 O O . GLU A 1 90 ? -0.669 -13.268 -5.578 1.00 96.94 90 GLU A O 1
ATOM 619 N N . ARG A 1 91 ? -0.219 -11.270 -4.665 1.00 95.69 91 ARG A N 1
ATOM 620 C CA . ARG A 1 91 ? -0.240 -11.756 -3.290 1.00 95.69 91 ARG A CA 1
ATOM 621 C C . ARG A 1 91 ? -0.629 -10.655 -2.325 1.00 95.69 91 ARG A C 1
ATOM 623 O O . ARG A 1 91 ? -0.210 -9.510 -2.471 1.00 95.69 91 ARG A O 1
ATOM 630 N N . VAL A 1 92 ? -1.330 -11.054 -1.275 1.00 95.38 92 VAL A N 1
ATOM 631 C CA . VAL A 1 92 ? -1.536 -10.256 -0.073 1.00 95.38 92 VAL A CA 1
ATOM 632 C C . VAL A 1 92 ? -0.890 -10.978 1.108 1.00 95.38 92 VAL A C 1
ATOM 634 O O . VAL A 1 92 ? -0.938 -12.203 1.212 1.00 95.38 92 VAL A O 1
ATOM 637 N N . ALA A 1 93 ? -0.228 -10.223 1.978 1.00 93.12 93 ALA A N 1
ATOM 638 C CA . ALA A 1 93 ? 0.265 -10.697 3.262 1.00 93.12 93 ALA A CA 1
ATOM 639 C C . ALA A 1 93 ? -0.277 -9.782 4.357 1.00 93.12 93 ALA A C 1
ATOM 641 O O . ALA A 1 93 ? 0.173 -8.647 4.516 1.00 93.12 93 ALA A O 1
ATOM 642 N N . VAL A 1 94 ? -1.268 -10.277 5.088 1.00 91.12 94 VAL A N 1
ATOM 643 C CA . VAL A 1 94 ? -1.866 -9.563 6.217 1.00 91.12 94 VAL A CA 1
ATOM 644 C C . VAL A 1 94 ? -0.987 -9.748 7.452 1.00 91.12 94 VAL A C 1
ATOM 646 O O . VAL A 1 94 ? -0.319 -10.773 7.589 1.00 91.12 94 VAL A O 1
ATOM 649 N N . ASP A 1 95 ? -0.960 -8.744 8.328 1.00 88.50 95 ASP A N 1
ATOM 650 C CA . ASP A 1 95 ? -0.178 -8.731 9.571 1.00 88.50 95 ASP A CA 1
ATOM 651 C C . ASP A 1 95 ? 1.349 -8.922 9.390 1.00 88.50 95 ASP A C 1
ATOM 653 O O . ASP A 1 95 ? 2.064 -9.295 10.325 1.00 88.50 95 ASP A O 1
ATOM 657 N N . HIS A 1 96 ? 1.902 -8.601 8.212 1.00 91.38 96 HIS A N 1
ATOM 658 C CA . HIS A 1 96 ? 3.350 -8.596 7.983 1.00 91.38 96 HIS A CA 1
ATOM 659 C C . HIS A 1 96 ? 4.019 -7.431 8.722 1.00 91.38 96 HIS A C 1
ATOM 661 O O . HIS A 1 96 ? 4.053 -6.291 8.246 1.00 91.38 96 HIS A O 1
ATOM 667 N N . LEU A 1 97 ? 4.586 -7.727 9.896 1.00 92.12 97 LEU A N 1
ATOM 668 C CA . LEU A 1 97 ? 5.238 -6.746 10.772 1.00 92.12 97 LEU A CA 1
ATOM 669 C C . LEU A 1 97 ? 4.301 -5.573 11.115 1.00 92.12 97 LEU A C 1
ATOM 6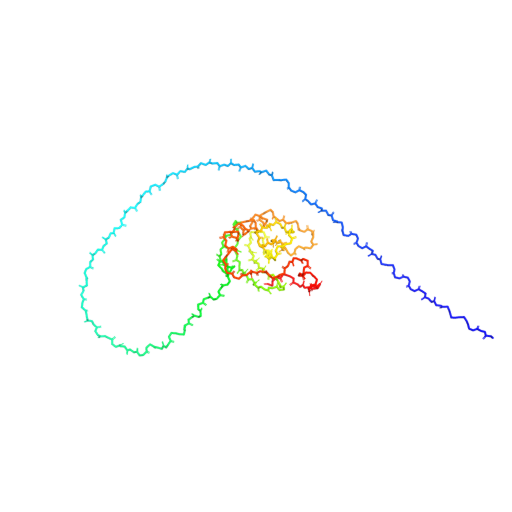71 O O . LEU A 1 97 ? 4.671 -4.414 10.941 1.00 92.12 97 LEU A O 1
ATOM 675 N N . GLY A 1 98 ? 3.065 -5.872 11.529 1.00 91.69 98 GLY A N 1
ATOM 676 C CA . GLY A 1 98 ? 2.093 -4.877 12.011 1.00 91.69 98 GLY A CA 1
ATOM 677 C C . GLY A 1 98 ? 1.285 -4.138 10.936 1.00 91.69 98 GLY A C 1
ATOM 678 O O . GLY A 1 98 ? 0.429 -3.319 11.279 1.00 91.69 98 GLY A O 1
ATOM 679 N N . GLY A 1 99 ? 1.522 -4.437 9.657 1.00 93.62 99 GLY A N 1
ATOM 680 C CA . GLY A 1 99 ? 0.784 -3.895 8.515 1.00 93.62 99 GLY A CA 1
ATOM 681 C C . GLY A 1 99 ? 0.298 -4.979 7.560 1.00 93.62 99 GLY A C 1
ATOM 682 O O . GLY A 1 99 ? 0.634 -6.149 7.727 1.00 93.62 99 GLY A O 1
ATOM 683 N N . ALA A 1 100 ? -0.443 -4.589 6.528 1.00 95.25 100 ALA A N 1
ATOM 684 C CA . ALA A 1 100 ? -0.748 -5.468 5.405 1.00 95.25 100 ALA A CA 1
ATOM 685 C C . ALA A 1 100 ? 0.084 -5.069 4.182 1.00 95.25 100 ALA A C 1
ATOM 687 O O . ALA A 1 100 ? 0.278 -3.888 3.913 1.00 95.25 100 ALA A O 1
ATOM 688 N N . ALA A 1 101 ? 0.570 -6.049 3.431 1.00 95.75 101 ALA A N 1
ATOM 689 C CA . ALA A 1 101 ? 1.359 -5.835 2.227 1.00 95.75 101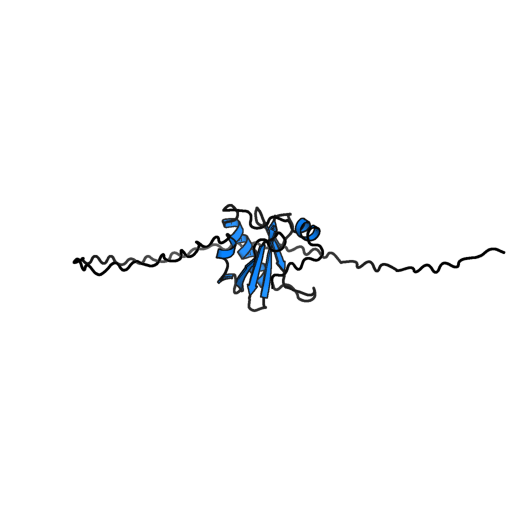 ALA A CA 1
ATOM 690 C C . ALA A 1 101 ? 0.643 -6.434 1.016 1.00 95.75 101 ALA A C 1
ATOM 692 O O . ALA A 1 101 ? 0.302 -7.617 1.002 1.00 95.75 101 ALA A O 1
ATOM 693 N N . ILE A 1 102 ? 0.444 -5.615 -0.011 1.00 96.81 102 ILE A N 1
ATOM 694 C CA . ILE A 1 102 ? -0.142 -6.001 -1.292 1.00 96.81 102 ILE A CA 1
ATOM 695 C C . ILE A 1 102 ? 0.983 -6.001 -2.315 1.00 96.81 102 ILE A C 1
ATOM 697 O O . ILE A 1 102 ? 1.632 -4.984 -2.546 1.00 96.81 102 ILE A O 1
ATOM 701 N N . VAL A 1 103 ? 1.234 -7.149 -2.920 1.00 96.94 103 VAL A N 1
ATOM 702 C CA . VAL A 1 103 ? 2.285 -7.335 -3.910 1.00 96.94 103 VAL A CA 1
ATOM 703 C C . VAL A 1 103 ? 1.660 -7.336 -5.294 1.00 96.94 103 VAL A C 1
ATOM 705 O O . VAL A 1 103 ? 0.775 -8.144 -5.578 1.00 96.94 103 VAL A O 1
ATOM 708 N N . LEU A 1 104 ? 2.173 -6.468 -6.161 1.00 97.31 104 LEU A N 1
ATOM 709 C CA . LEU A 1 104 ? 1.720 -6.333 -7.536 1.00 97.31 104 LEU A CA 1
ATOM 710 C C . LEU A 1 104 ? 2.863 -6.564 -8.520 1.00 97.31 104 LEU A C 1
ATOM 712 O O . LEU A 1 104 ? 4.022 -6.254 -8.229 1.00 97.31 104 LEU A O 1
ATOM 716 N N . THR A 1 105 ? 2.519 -7.055 -9.705 1.00 96.38 105 THR A N 1
ATOM 717 C CA . THR A 1 105 ? 3.423 -7.151 -10.853 1.00 96.38 105 THR A CA 1
ATOM 718 C C . THR A 1 105 ? 2.833 -6.374 -12.020 1.00 96.38 105 THR A C 1
ATOM 720 O O . THR A 1 105 ? 1.708 -6.639 -12.432 1.00 96.38 105 THR A O 1
ATOM 723 N N . GLY A 1 106 ? 3.587 -5.415 -12.552 1.00 94.38 1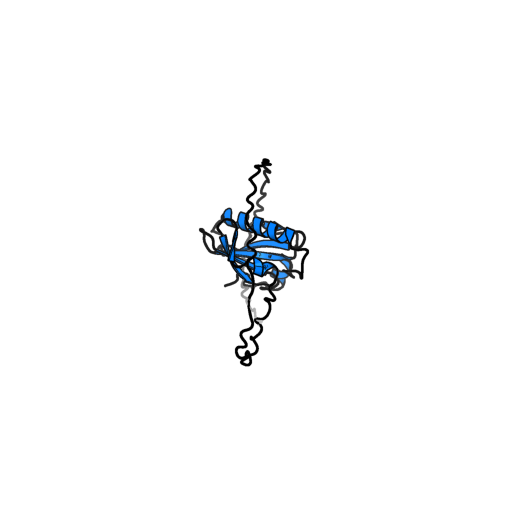06 GLY A N 1
ATOM 724 C CA . GLY A 1 106 ? 3.233 -4.662 -13.756 1.00 94.38 106 GLY A CA 1
ATOM 725 C C . GLY A 1 106 ? 4.334 -4.725 -14.822 1.00 94.38 106 GLY A C 1
ATOM 726 O O . GLY A 1 106 ? 5.356 -5.391 -14.617 1.00 94.38 106 GLY A O 1
ATOM 727 N N . PRO A 1 107 ? 4.165 -4.010 -15.949 1.00 94.12 107 PRO A N 1
ATOM 728 C CA . PRO A 1 107 ? 5.137 -3.974 -17.046 1.00 94.12 107 PRO A CA 1
ATOM 729 C C . PRO A 1 107 ? 6.546 -3.540 -16.615 1.00 94.12 107 PRO A C 1
ATOM 731 O O . PRO A 1 107 ? 7.545 -3.985 -17.175 1.00 94.12 107 PRO A O 1
ATOM 734 N N . GLU A 1 108 ? 6.639 -2.677 -15.606 1.00 90.75 108 GLU A N 1
ATOM 735 C CA . GLU A 1 108 ? 7.891 -2.113 -15.102 1.00 90.75 108 GLU A CA 1
ATOM 736 C C . GLU A 1 108 ? 8.540 -2.968 -13.995 1.00 90.75 108 GLU A C 1
ATOM 738 O O . GLU A 1 108 ? 9.660 -2.676 -13.545 1.00 90.75 108 GLU A O 1
ATOM 743 N N . GLY A 1 109 ? 7.860 -4.044 -13.590 1.00 92.31 109 GLY A N 1
ATOM 744 C CA . GLY A 1 109 ? 8.314 -5.036 -12.625 1.00 92.31 109 GLY A CA 1
ATOM 745 C C . GLY A 1 109 ? 7.389 -5.193 -11.418 1.00 92.31 109 GLY A C 1
ATOM 746 O O . GLY A 1 109 ? 6.257 -4.713 -11.380 1.00 92.31 109 GLY A O 1
ATOM 747 N N . ARG A 1 110 ? 7.899 -5.906 -10.413 1.00 93.75 110 ARG A N 1
ATOM 748 C CA . ARG A 1 110 ? 7.198 -6.180 -9.156 1.00 93.75 110 ARG A CA 1
ATOM 749 C C . ARG A 1 110 ? 7.387 -5.036 -8.162 1.00 93.75 110 ARG A C 1
ATOM 751 O O . ARG A 1 110 ? 8.505 -4.554 -7.976 1.00 93.75 110 ARG A O 1
ATOM 758 N N . PHE A 1 111 ? 6.318 -4.658 -7.475 1.00 94.94 111 PHE A N 1
ATOM 759 C CA . PHE A 1 111 ? 6.331 -3.673 -6.397 1.00 94.94 111 PHE A CA 1
ATOM 760 C C . PHE A 1 111 ? 5.361 -4.074 -5.283 1.00 94.94 111 PHE A C 1
ATOM 762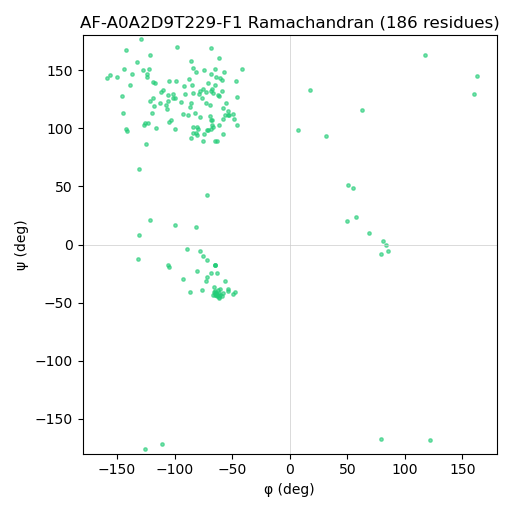 O O . PHE A 1 111 ? 4.567 -5.005 -5.425 1.00 94.94 111 PHE A O 1
ATOM 769 N N . GLN A 1 112 ? 5.465 -3.400 -4.144 1.00 96.25 112 GLN A N 1
ATOM 770 C CA . GLN A 1 112 ? 4.614 -3.625 -2.987 1.00 96.25 112 GLN A CA 1
ATOM 771 C C . GLN A 1 112 ? 3.939 -2.320 -2.578 1.00 96.25 112 GLN A C 1
ATOM 773 O O . GLN A 1 112 ? 4.532 -1.244 -2.660 1.00 96.25 112 GLN A O 1
ATOM 778 N N . ILE A 1 113 ? 2.701 -2.435 -2.119 1.00 97.19 113 ILE A N 1
ATOM 779 C CA . ILE A 1 113 ? 1.974 -1.388 -1.419 1.00 97.19 113 ILE A CA 1
ATOM 780 C C . ILE A 1 113 ? 1.780 -1.860 0.016 1.00 97.19 113 ILE A C 1
ATOM 782 O O . ILE A 1 113 ? 1.201 -2.919 0.253 1.00 97.19 113 ILE A O 1
ATOM 786 N N . ASP A 1 114 ? 2.273 -1.082 0.966 1.00 96.69 114 ASP A N 1
ATOM 787 C CA . ASP A 1 114 ? 2.023 -1.297 2.385 1.00 96.69 114 ASP A CA 1
ATOM 788 C C . ASP A 1 114 ? 0.783 -0.508 2.805 1.00 96.69 114 ASP A C 1
ATOM 790 O O . ASP A 1 114 ? 0.684 0.692 2.553 1.00 96.69 114 ASP A O 1
ATOM 794 N N . VAL A 1 115 ? -0.147 -1.187 3.468 1.00 96.62 115 VAL A N 1
ATOM 795 C CA . VAL A 1 115 ? -1.343 -0.622 4.090 1.00 96.62 115 VAL A CA 1
ATOM 796 C C . VAL A 1 115 ? -1.119 -0.631 5.596 1.00 96.62 115 VAL A C 1
ATOM 798 O O . VAL A 1 115 ? -0.957 -1.693 6.201 1.00 96.62 115 VAL A O 1
ATOM 801 N N . LEU A 1 116 ? -1.084 0.556 6.195 1.00 96.81 116 LEU A N 1
ATOM 802 C CA . LEU A 1 116 ? -0.821 0.778 7.616 1.00 96.81 116 LEU A CA 1
ATOM 803 C C . LEU A 1 116 ? -1.989 1.508 8.271 1.00 96.81 116 LEU A C 1
ATOM 805 O O . LEU A 1 116 ? -2.813 2.110 7.581 1.00 96.81 116 LEU A O 1
ATOM 809 N N . ALA A 1 117 ? -2.061 1.469 9.602 1.00 96.56 117 ALA A N 1
ATOM 810 C CA . ALA A 1 117 ? -3.001 2.317 10.325 1.00 96.56 117 ALA A CA 1
ATOM 811 C C . ALA A 1 117 ? -2.680 3.790 10.036 1.00 96.56 117 ALA A C 1
ATOM 813 O O . ALA A 1 117 ? -1.517 4.166 9.866 1.00 96.56 117 ALA A O 1
ATOM 814 N N . ARG A 1 118 ? -3.717 4.619 9.938 1.00 96.25 118 ARG A N 1
ATOM 815 C CA . ARG A 1 118 ? -3.559 6.015 9.541 1.00 96.25 118 ARG A CA 1
ATOM 816 C C . ARG A 1 118 ? -2.793 6.830 10.581 1.00 96.25 118 ARG A C 1
ATOM 818 O O . ARG A 1 118 ? -3.170 6.866 11.747 1.00 96.25 118 ARG A O 1
ATOM 825 N N . ASP A 1 119 ? -1.788 7.568 10.122 1.00 92.81 119 ASP A N 1
ATOM 826 C CA . ASP A 1 119 ? -1.034 8.547 10.921 1.00 92.81 119 ASP A CA 1
ATOM 827 C C . ASP A 1 119 ? -0.894 9.919 10.239 1.00 92.81 119 ASP A C 1
ATOM 829 O O . ASP A 1 119 ? -0.195 10.801 10.734 1.00 92.81 119 ASP A O 1
ATOM 833 N N . GLY A 1 120 ? -1.594 10.119 9.119 1.00 87.81 120 GLY A N 1
ATOM 834 C CA . GLY A 1 120 ? -1.547 11.352 8.333 1.00 87.81 120 GLY A CA 1
ATOM 835 C C . GLY A 1 120 ? -0.398 11.407 7.326 1.00 87.81 120 GLY A C 1
ATOM 836 O O . GLY A 1 120 ? -0.376 12.323 6.501 1.00 87.81 120 GLY A O 1
ATOM 837 N N . GLU A 1 121 ? 0.502 10.422 7.328 1.00 87.81 121 GLU A N 1
ATOM 838 C CA . GLU A 1 121 ? 1.538 10.242 6.313 1.00 87.81 121 GLU A CA 1
ATOM 839 C C . GLU A 1 121 ? 1.104 9.191 5.273 1.00 87.81 121 GLU A C 1
ATOM 841 O O . GLU A 1 121 ? 0.080 8.526 5.425 1.00 87.81 121 GLU A O 1
ATOM 846 N N . GLY A 1 122 ? 1.851 9.065 4.175 1.00 91.56 122 GLY A N 1
ATOM 847 C CA . GLY A 1 122 ? 1.563 8.121 3.089 1.00 91.56 122 GLY A CA 1
ATOM 848 C C . GLY A 1 122 ? 1.269 8.800 1.752 1.00 91.56 122 GLY A C 1
ATOM 849 O O . GLY A 1 122 ? 1.001 9.998 1.681 1.00 91.56 122 GLY A O 1
ATOM 850 N N . ILE A 1 123 ? 1.348 8.019 0.675 1.00 95.06 123 ILE A N 1
ATOM 851 C CA . ILE A 1 123 ? 1.098 8.491 -0.696 1.00 95.06 123 ILE A CA 1
ATOM 852 C C . ILE A 1 123 ? -0.407 8.649 -0.930 1.00 95.06 123 ILE A C 1
ATOM 854 O O . ILE A 1 123 ? -0.833 9.618 -1.553 1.00 95.06 123 ILE A O 1
ATOM 858 N N . ALA A 1 124 ? -1.208 7.724 -0.399 1.00 96.94 124 ALA A N 1
ATOM 859 C CA . ALA A 1 124 ? -2.661 7.825 -0.365 1.00 96.94 124 ALA A CA 1
ATOM 860 C C . ALA A 1 124 ? -3.182 7.487 1.028 1.00 96.94 124 ALA A C 1
ATOM 862 O O . ALA A 1 124 ? -2.524 6.795 1.805 1.00 96.94 124 ALA A O 1
ATOM 863 N N . GLN A 1 125 ? -4.381 7.972 1.332 1.00 97.12 125 GLN A N 1
ATOM 864 C CA . GLN A 1 125 ? -5.022 7.764 2.625 1.00 97.12 125 GLN A CA 1
ATOM 865 C C . GLN A 1 125 ? -6.498 7.434 2.450 1.00 97.12 125 GLN A C 1
ATOM 867 O O . GLN A 1 125 ? -7.169 7.959 1.556 1.00 97.12 125 GLN A O 1
ATOM 872 N N . THR A 1 126 ? -7.009 6.603 3.340 1.00 96.31 126 THR A N 1
ATOM 873 C CA . THR A 1 126 ? -8.437 6.359 3.537 1.00 96.31 126 THR A CA 1
ATOM 874 C C . THR A 1 126 ? -8.854 6.943 4.888 1.00 96.31 126 THR A C 1
ATOM 876 O O . THR A 1 126 ? -8.078 7.674 5.511 1.00 96.31 126 THR A O 1
ATOM 879 N N . GLU A 1 127 ? -10.075 6.686 5.357 1.00 95.62 127 GLU A N 1
ATOM 880 C CA . GLU A 1 127 ? -10.458 7.109 6.702 1.00 95.62 127 GLU A CA 1
ATOM 881 C C . GLU A 1 127 ? -9.574 6.433 7.761 1.00 95.62 127 GLU A C 1
ATOM 883 O O . GLU A 1 127 ? -9.101 7.111 8.677 1.00 95.62 127 GLU A O 1
ATOM 888 N N . ARG A 1 128 ? -9.297 5.132 7.586 1.00 95.75 128 ARG A N 1
ATOM 889 C CA . ARG A 1 128 ? -8.616 4.272 8.569 1.00 95.75 128 ARG A CA 1
ATOM 890 C C . ARG A 1 128 ? -7.162 3.944 8.244 1.00 95.75 128 ARG A C 1
ATOM 892 O O . ARG A 1 128 ? -6.424 3.567 9.156 1.00 95.75 128 ARG A O 1
ATOM 899 N N . TYR A 1 129 ? -6.737 4.090 6.990 1.00 97.38 129 TYR A N 1
ATOM 900 C CA . TYR A 1 129 ? -5.440 3.591 6.537 1.00 97.38 129 TYR A CA 1
ATOM 901 C C . TYR A 1 129 ? -4.584 4.642 5.833 1.00 97.38 129 TYR A C 1
ATOM 903 O O . TYR A 1 129 ? -5.082 5.535 5.146 1.00 97.38 129 TYR A O 1
ATOM 911 N N . SER A 1 130 ? -3.273 4.471 5.966 1.00 97.50 130 SER A N 1
ATOM 912 C CA . SER A 1 130 ? -2.239 5.159 5.197 1.00 97.50 130 SER A CA 1
ATOM 913 C C . SER A 1 130 ? -1.543 4.149 4.285 1.00 97.50 130 SER A C 1
ATOM 915 O O . SER A 1 130 ? -1.162 3.065 4.731 1.00 97.50 130 SER A O 1
ATOM 917 N N . LEU A 1 131 ? -1.396 4.486 3.002 1.00 97.50 131 LEU A N 1
ATOM 918 C CA . LEU A 1 131 ? -0.804 3.612 1.992 1.00 97.50 131 LEU A CA 1
ATOM 919 C C . LEU A 1 131 ? 0.564 4.133 1.554 1.00 97.50 131 LEU A C 1
ATOM 921 O O . LEU A 1 131 ? 0.724 5.307 1.205 1.00 97.50 131 LEU A O 1
ATOM 925 N N . TYR A 1 132 ? 1.537 3.231 1.504 1.00 95.56 132 TYR A N 1
ATOM 926 C CA . TYR A 1 132 ? 2.921 3.516 1.138 1.00 95.56 132 TYR A CA 1
ATOM 927 C C . TYR A 1 132 ? 3.344 2.625 -0.019 1.00 95.56 132 TYR A C 1
ATOM 929 O O . TYR A 1 132 ? 2.918 1.478 -0.122 1.00 95.56 132 TYR A O 1
ATOM 937 N N . LEU A 1 133 ? 4.210 3.144 -0.882 1.00 94.44 133 LEU A N 1
ATOM 938 C CA . LEU A 1 133 ? 4.779 2.374 -1.977 1.00 94.44 133 LEU A CA 1
ATOM 939 C C . LEU A 1 133 ? 6.184 1.897 -1.609 1.00 94.44 133 LEU A C 1
ATOM 941 O O . LEU A 1 133 ? 7.063 2.706 -1.318 1.00 94.44 133 LEU A O 1
ATOM 945 N N . ALA A 1 134 ? 6.406 0.592 -1.713 1.00 90.31 134 ALA A N 1
ATOM 946 C CA . ALA A 1 134 ? 7.696 -0.053 -1.542 1.00 90.31 134 ALA A CA 1
ATOM 947 C C . ALA A 1 134 ? 8.129 -0.700 -2.870 1.00 90.31 134 ALA A C 1
ATOM 949 O O . ALA A 1 134 ? 7.692 -1.786 -3.248 1.00 90.31 134 ALA A O 1
ATOM 950 N N . ASN A 1 135 ? 9.013 -0.027 -3.610 1.00 79.56 135 ASN A N 1
ATOM 951 C CA . ASN A 1 135 ? 9.466 -0.452 -4.943 1.00 79.56 135 ASN A CA 1
ATOM 952 C C . ASN A 1 135 ? 10.834 -1.170 -4.942 1.00 79.56 135 ASN A C 1
ATOM 954 O O . ASN A 1 135 ? 11.469 -1.266 -5.991 1.00 79.56 135 ASN A O 1
ATOM 958 N N . ARG A 1 136 ? 11.306 -1.650 -3.778 1.00 70.56 136 ARG A N 1
ATOM 959 C CA . ARG A 1 136 ? 12.650 -2.243 -3.569 1.00 70.56 136 ARG A CA 1
ATOM 960 C C . ARG A 1 136 ? 13.813 -1.386 -4.110 1.00 70.56 136 ARG A C 1
ATOM 962 O O . ARG A 1 136 ? 14.891 -1.917 -4.367 1.00 70.56 136 ARG A O 1
ATOM 969 N N . GLY A 1 137 ? 13.600 -0.088 -4.323 1.00 65.25 137 GLY A N 1
ATOM 970 C CA . GLY A 1 137 ? 14.621 0.799 -4.861 1.00 65.25 137 GLY A CA 1
ATOM 971 C C . GLY A 1 137 ? 15.769 1.006 -3.874 1.00 65.25 137 GLY A C 1
ATOM 972 O O . GLY A 1 137 ? 15.562 1.088 -2.668 1.00 65.25 137 GLY A O 1
ATOM 973 N N . ASP A 1 138 ? 16.976 1.167 -4.405 1.00 67.19 138 ASP A N 1
ATOM 974 C CA . ASP A 1 138 ? 18.187 1.605 -3.695 1.00 67.19 138 ASP A CA 1
ATOM 975 C C . ASP A 1 138 ? 18.249 3.141 -3.523 1.00 67.19 138 ASP A C 1
ATOM 977 O O . ASP A 1 138 ? 19.308 3.716 -3.278 1.00 67.19 138 ASP A O 1
ATOM 981 N N . GLY A 1 139 ? 17.118 3.826 -3.728 1.00 68.56 139 GLY A N 1
ATOM 982 C CA . GLY A 1 139 ? 17.019 5.285 -3.780 1.00 68.56 139 GLY A CA 1
ATOM 983 C C . GLY A 1 139 ? 17.446 5.913 -5.113 1.00 68.56 139 GLY A C 1
ATOM 984 O O . GLY A 1 139 ? 17.221 7.105 -5.307 1.00 68.56 139 GLY A O 1
ATOM 985 N N . ARG A 1 140 ? 18.014 5.148 -6.058 1.00 71.38 140 ARG A N 1
ATOM 986 C CA . ARG A 1 140 ? 18.403 5.654 -7.391 1.00 71.38 140 ARG A CA 1
ATOM 987 C C . ARG A 1 140 ? 17.306 5.465 -8.428 1.00 71.38 140 ARG A C 1
ATOM 989 O O . ARG A 1 140 ? 17.200 6.252 -9.367 1.00 71.38 140 ARG A O 1
ATOM 996 N N . ARG A 1 141 ? 16.484 4.425 -8.273 1.00 71.00 141 ARG A N 1
ATOM 997 C CA . ARG A 1 141 ? 15.367 4.149 -9.181 1.00 71.00 141 ARG A CA 1
ATOM 998 C C . ARG A 1 141 ? 14.154 4.995 -8.804 1.00 71.00 141 ARG A C 1
ATOM 1000 O O . ARG A 1 141 ? 13.546 4.787 -7.755 1.00 71.00 141 ARG A O 1
ATOM 1007 N N . ALA A 1 142 ? 13.795 5.927 -9.683 1.00 76.94 142 ALA A N 1
ATOM 1008 C CA . ALA A 1 142 ? 12.579 6.711 -9.532 1.00 76.94 142 ALA A CA 1
ATOM 1009 C C . ALA A 1 142 ? 11.344 5.798 -9.494 1.00 76.94 142 ALA A C 1
ATOM 1011 O O . ALA A 1 142 ? 11.255 4.801 -10.217 1.00 76.94 142 ALA A O 1
ATOM 1012 N N . THR A 1 143 ? 10.382 6.160 -8.650 1.00 78.50 143 THR A N 1
ATOM 1013 C CA . THR A 1 143 ? 9.046 5.568 -8.680 1.00 78.50 143 THR A CA 1
ATOM 1014 C C . THR A 1 143 ? 8.388 5.868 -10.022 1.00 78.50 143 THR A C 1
ATOM 1016 O O . THR A 1 143 ? 8.344 7.018 -10.451 1.00 78.50 143 THR A O 1
ATOM 1019 N N . VAL A 1 144 ? 7.872 4.829 -10.676 1.00 88.94 144 VAL A N 1
ATOM 1020 C CA . VAL A 1 144 ? 7.096 4.965 -11.911 1.00 88.94 144 VAL A CA 1
ATOM 1021 C C . VAL A 1 144 ? 5.706 5.484 -11.553 1.00 88.94 144 VAL A C 1
ATOM 1023 O O . VAL A 1 144 ? 5.073 4.967 -10.632 1.00 88.94 144 VAL A O 1
ATOM 1026 N N . GLU A 1 145 ? 5.221 6.478 -12.297 1.00 93.50 145 GLU A N 1
ATOM 1027 C CA . GLU A 1 145 ? 3.896 7.087 -12.113 1.00 93.50 145 GLU A CA 1
ATOM 1028 C C . GLU A 1 145 ? 2.776 6.040 -12.012 1.00 93.50 145 GLU A C 1
ATOM 1030 O O . GLU A 1 145 ? 1.936 6.105 -11.115 1.00 93.50 145 GLU A O 1
ATOM 1035 N N . ARG A 1 146 ? 2.828 5.007 -12.863 1.00 93.44 146 ARG A N 1
ATOM 1036 C CA . ARG A 1 146 ? 1.871 3.894 -12.882 1.00 93.44 146 ARG A CA 1
ATOM 1037 C C . ARG A 1 146 ? 1.715 3.203 -11.525 1.00 93.44 146 ARG A C 1
ATOM 1039 O O . ARG A 1 146 ? 0.594 2.894 -11.135 1.00 93.44 146 ARG A O 1
ATOM 1046 N N . HIS A 1 147 ? 2.803 2.997 -10.779 1.00 94.44 147 HIS A N 1
ATOM 1047 C CA . HIS A 1 147 ? 2.726 2.380 -9.450 1.00 94.44 147 HIS A CA 1
ATOM 1048 C C . HIS A 1 147 ? 1.962 3.272 -8.463 1.00 94.44 147 HIS A C 1
ATOM 1050 O O . HIS A 1 147 ? 1.204 2.774 -7.632 1.00 94.44 147 HIS A O 1
ATOM 1056 N N . GLY A 1 148 ? 2.138 4.593 -8.572 1.00 94.88 148 GLY A N 1
ATOM 1057 C CA . GLY A 1 148 ? 1.372 5.568 -7.800 1.00 94.88 148 GLY A CA 1
ATOM 1058 C C . GLY A 1 148 ? -0.116 5.527 -8.146 1.00 94.88 148 GLY A C 1
ATOM 1059 O O . GLY A 1 148 ? -0.944 5.513 -7.243 1.00 94.88 148 GLY A O 1
ATOM 1060 N N . LEU A 1 149 ? -0.462 5.427 -9.432 1.00 96.25 149 LEU A N 1
ATOM 1061 C CA . LEU A 1 149 ? -1.857 5.309 -9.875 1.00 96.25 149 LEU A CA 1
ATOM 1062 C C . LEU A 1 149 ? -2.517 4.010 -9.393 1.00 96.25 149 LEU A C 1
ATOM 1064 O O . LEU A 1 149 ? -3.634 4.053 -8.889 1.00 96.25 149 LEU A O 1
ATOM 1068 N N . ALA A 1 150 ? -1.819 2.872 -9.470 1.00 96.75 150 ALA A N 1
ATOM 1069 C CA . ALA A 1 150 ? -2.323 1.609 -8.927 1.00 96.75 150 ALA A CA 1
ATOM 1070 C C . ALA A 1 150 ? -2.564 1.692 -7.408 1.00 96.75 150 ALA A C 1
ATOM 1072 O O . ALA A 1 150 ? -3.560 1.177 -6.902 1.00 96.75 150 ALA A O 1
ATOM 1073 N N . LEU A 1 151 ? -1.688 2.394 -6.680 1.00 97.62 151 LEU A N 1
ATOM 1074 C CA . LEU A 1 151 ? -1.868 2.664 -5.253 1.00 97.62 151 LEU A CA 1
ATOM 1075 C C . LEU A 1 151 ? -3.108 3.525 -4.981 1.00 97.62 151 LEU A C 1
ATOM 1077 O O . LEU A 1 151 ? -3.850 3.224 -4.046 1.00 97.62 151 LEU A O 1
ATOM 1081 N N . MET A 1 152 ? -3.362 4.556 -5.790 1.00 98.00 152 MET A N 1
ATOM 1082 C CA . MET A 1 152 ? -4.561 5.394 -5.656 1.00 98.00 152 MET A CA 1
ATOM 1083 C C . MET A 1 152 ? -5.847 4.595 -5.897 1.00 98.00 152 MET A C 1
ATOM 1085 O O . MET A 1 152 ? -6.770 4.689 -5.090 1.00 98.00 152 MET A O 1
ATOM 1089 N N . ASP A 1 153 ? -5.883 3.755 -6.934 1.00 98.00 153 ASP A N 1
ATOM 1090 C CA . ASP A 1 153 ? -7.033 2.891 -7.228 1.00 98.00 153 ASP A CA 1
ATOM 1091 C C . ASP A 1 153 ? -7.301 1.885 -6.089 1.00 98.00 153 ASP A C 1
ATOM 1093 O O . ASP A 1 153 ? -8.452 1.647 -5.717 1.00 98.00 153 ASP A O 1
ATOM 1097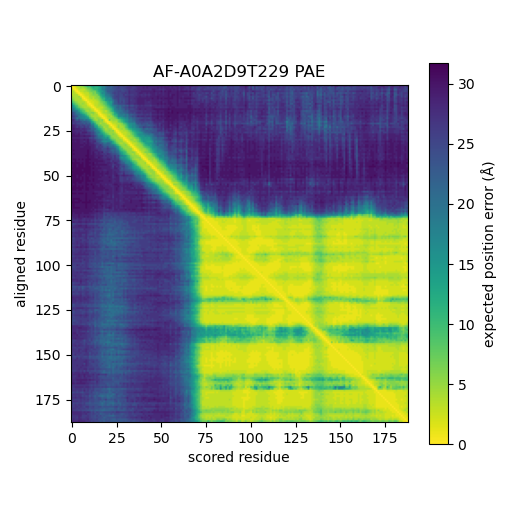 N N . ILE A 1 154 ? -6.249 1.322 -5.479 1.00 97.62 154 ILE A N 1
ATOM 1098 C CA . ILE A 1 154 ? -6.390 0.463 -4.292 1.00 97.62 154 ILE A CA 1
ATOM 1099 C C . ILE A 1 154 ? -6.921 1.260 -3.096 1.00 97.62 154 ILE A C 1
ATOM 1101 O O . ILE A 1 154 ? -7.773 0.760 -2.360 1.00 97.62 154 ILE A O 1
ATOM 1105 N N . ALA A 1 155 ? -6.458 2.498 -2.896 1.00 97.62 155 ALA A N 1
ATOM 1106 C CA . ALA A 1 155 ? -6.983 3.362 -1.843 1.00 97.62 155 ALA A CA 1
ATOM 1107 C C . ALA A 1 155 ? -8.483 3.634 -2.042 1.00 97.62 155 ALA A C 1
ATOM 1109 O O . ALA A 1 155 ? -9.249 3.540 -1.085 1.00 97.62 155 ALA A O 1
ATOM 1110 N N . ASP A 1 156 ? -8.921 3.914 -3.271 1.00 97.88 156 ASP A N 1
ATOM 1111 C CA . ASP A 1 156 ? -10.341 4.076 -3.605 1.00 97.88 156 ASP A CA 1
ATOM 1112 C C . ASP A 1 156 ? -11.147 2.803 -3.342 1.00 97.88 156 ASP A C 1
ATOM 1114 O O . ASP A 1 156 ? -12.207 2.842 -2.707 1.00 97.88 156 ASP A O 1
ATOM 1118 N N . TRP A 1 157 ? -10.619 1.652 -3.758 1.00 96.50 157 TRP A N 1
ATOM 1119 C CA . TRP A 1 157 ? -11.243 0.364 -3.482 1.00 96.50 157 TRP A CA 1
ATOM 1120 C C . TRP A 1 157 ? -11.411 0.126 -1.972 1.00 96.50 157 TRP A C 1
ATOM 11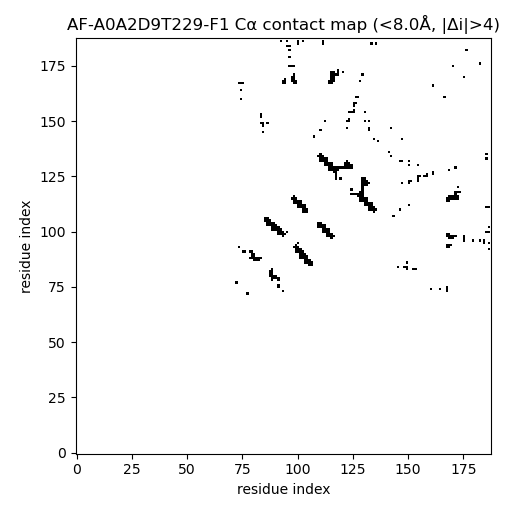22 O O . TRP A 1 157 ? -12.486 -0.309 -1.541 1.00 96.50 157 TRP A O 1
ATOM 1132 N N . LEU A 1 158 ? -10.403 0.482 -1.165 1.00 95.88 158 LEU A N 1
ATOM 1133 C CA . LEU A 1 158 ? -10.441 0.389 0.295 1.00 95.88 158 LEU A CA 1
ATOM 1134 C C . LEU A 1 158 ? -11.447 1.356 0.923 1.00 95.88 158 LEU A C 1
ATOM 1136 O O . LEU A 1 158 ? -12.200 0.928 1.792 1.00 95.88 158 LEU A O 1
ATOM 1140 N N . ARG A 1 159 ? -11.530 2.616 0.475 1.00 96.06 159 ARG A N 1
ATOM 1141 C CA . ARG A 1 159 ? -12.497 3.606 1.006 1.00 96.06 159 ARG A CA 1
ATOM 1142 C C . ARG A 1 159 ? -13.932 3.089 0.969 1.00 96.06 159 ARG A C 1
ATOM 1144 O O . ARG A 1 159 ? -14.703 3.299 1.895 1.00 96.06 159 ARG A O 1
ATOM 1151 N N . THR A 1 160 ? -14.288 2.359 -0.085 1.00 95.12 160 THR A N 1
ATOM 1152 C CA . THR A 1 160 ? -15.643 1.799 -0.229 1.00 95.12 160 THR A CA 1
ATOM 1153 C C . THR A 1 160 ? -15.919 0.581 0.665 1.00 95.12 160 THR A C 1
ATOM 1155 O O . THR A 1 160 ? -17.064 0.140 0.741 1.00 95.12 160 THR A O 1
ATOM 1158 N N . ARG A 1 161 ? -14.899 0.015 1.333 1.00 94.44 161 ARG A N 1
ATOM 1159 C CA . ARG A 1 161 ? -14.989 -1.262 2.071 1.00 94.44 161 ARG A CA 1
ATOM 1160 C C . ARG A 1 161 ? -14.404 -1.231 3.486 1.00 94.44 161 ARG A C 1
ATOM 1162 O O . ARG A 1 161 ? -14.682 -2.138 4.263 1.00 94.44 161 ARG A O 1
ATOM 1169 N N . GLU A 1 162 ? -13.648 -0.202 3.864 1.00 90.38 162 GLU A N 1
ATOM 1170 C CA . GLU A 1 162 ? -12.928 -0.132 5.146 1.00 90.38 162 GLU A CA 1
ATOM 1171 C C . GLU A 1 162 ? -13.826 -0.099 6.390 1.00 90.38 162 GLU A C 1
ATOM 1173 O O . GLU A 1 162 ? -13.358 -0.385 7.493 1.00 90.38 162 GLU A O 1
ATOM 1178 N N . GLY A 1 163 ? -15.113 0.217 6.222 1.00 87.62 163 GLY A N 1
ATOM 1179 C CA . GLY A 1 163 ? -16.129 0.120 7.272 1.00 87.62 163 GLY A CA 1
ATOM 1180 C C . GLY A 1 163 ? -16.633 -1.304 7.534 1.00 87.62 163 GLY A C 1
ATOM 1181 O O . GLY A 1 163 ? -17.414 -1.502 8.462 1.00 87.62 163 GLY A O 1
ATOM 1182 N N . THR A 1 164 ? -16.208 -2.289 6.738 1.00 81.31 164 THR A N 1
ATOM 1183 C CA . THR A 1 164 ? -16.628 -3.689 6.869 1.00 81.31 164 THR A CA 1
ATOM 1184 C C . THR A 1 164 ? -15.508 -4.538 7.469 1.00 81.31 164 THR A C 1
ATOM 1186 O O . THR A 1 164 ? -14.380 -4.521 6.984 1.00 81.31 164 THR A O 1
ATOM 1189 N N . GLY A 1 165 ? -15.827 -5.294 8.521 1.00 80.69 165 GLY A N 1
ATOM 1190 C CA . GLY A 1 165 ? -14.908 -6.257 9.131 1.00 80.69 165 GLY A CA 1
ATOM 1191 C C . GLY A 1 165 ? -13.854 -5.663 10.070 1.00 80.69 165 GLY A C 1
ATOM 1192 O O . GLY A 1 165 ? -13.947 -4.518 10.519 1.00 80.69 165 GLY A O 1
ATOM 1193 N N . GLU A 1 166 ? -12.872 -6.504 10.393 1.00 84.06 166 GLU A N 1
ATOM 1194 C CA . GLU A 1 166 ? -11.755 -6.180 11.282 1.00 84.06 166 GLU A CA 1
ATOM 1195 C C . GLU A 1 166 ? -10.721 -5.263 10.601 1.00 84.06 166 GLU A C 1
ATOM 1197 O O . GLU A 1 166 ? -10.533 -5.344 9.381 1.00 84.06 166 GLU A O 1
ATOM 1202 N N . PRO A 1 167 ? -10.010 -4.409 11.363 1.00 84.81 167 PRO A N 1
ATOM 1203 C CA . PRO A 1 167 ? -8.956 -3.561 10.817 1.00 84.81 167 PRO A CA 1
ATOM 1204 C C . PRO A 1 167 ? -7.836 -4.367 10.144 1.00 84.81 167 PRO A C 1
ATOM 1206 O O . PRO A 1 167 ? -7.282 -5.295 10.731 1.00 84.81 167 PRO A O 1
ATOM 1209 N N . LEU A 1 168 ? -7.457 -3.958 8.930 1.00 84.81 168 LEU A N 1
ATOM 1210 C CA . LEU A 1 168 ? -6.424 -4.619 8.118 1.00 84.81 168 LEU A CA 1
ATOM 1211 C C . LEU A 1 168 ? -4.998 -4.421 8.643 1.00 84.81 168 LEU A C 1
ATOM 1213 O O . LEU A 1 168 ? -4.119 -5.237 8.379 1.00 84.81 168 LEU A O 1
ATOM 1217 N N . ALA A 1 169 ? -4.760 -3.308 9.333 1.00 83.12 169 ALA A N 1
ATOM 1218 C CA . ALA A 1 169 ? -3.457 -2.924 9.846 1.00 83.12 169 ALA A CA 1
ATOM 1219 C C . ALA A 1 169 ? -3.609 -2.358 11.254 1.00 83.12 169 ALA A C 1
ATOM 1221 O O . ALA A 1 169 ? -4.523 -1.579 11.526 1.00 83.12 169 ALA A O 1
ATOM 1222 N N . ARG A 1 170 ? -2.703 -2.762 12.145 1.00 89.25 170 ARG A N 1
ATOM 1223 C CA . ARG A 1 170 ? -2.767 -2.424 13.575 1.00 89.25 170 ARG A CA 1
ATOM 1224 C C . ARG A 1 170 ? -1.751 -1.370 13.985 1.00 89.25 170 ARG A C 1
ATOM 1226 O O . ARG A 1 170 ? -1.899 -0.794 15.054 1.00 89.25 170 ARG A O 1
ATOM 1233 N N . MET A 1 171 ? -0.728 -1.148 13.162 1.00 95.62 171 MET A N 1
ATOM 1234 C CA . MET A 1 171 ? 0.339 -0.193 13.440 1.00 95.62 171 MET A CA 1
ATOM 1235 C C . MET A 1 171 ? 0.379 0.902 12.385 1.00 95.62 171 MET A C 1
ATOM 1237 O O . MET A 1 171 ? 0.241 0.646 11.186 1.00 95.62 171 MET A O 1
ATOM 1241 N N . THR A 1 172 ? 0.618 2.120 12.851 1.00 96.69 172 THR A N 1
ATOM 1242 C CA . THR A 1 172 ? 1.032 3.258 12.029 1.00 96.69 172 THR A CA 1
ATOM 1243 C C . THR A 1 172 ? 2.450 3.056 11.496 1.00 96.69 172 THR A C 1
ATOM 1245 O O . THR A 1 172 ? 3.182 2.165 11.945 1.00 96.69 172 THR A O 1
ATOM 1248 N N . HIS A 1 173 ? 2.891 3.895 10.556 1.00 94.81 173 HIS A N 1
ATOM 1249 C CA . HIS A 1 173 ? 4.253 3.811 10.029 1.00 94.81 173 HIS A CA 1
ATOM 1250 C C . HIS A 1 173 ? 5.298 4.056 11.117 1.00 94.81 173 HIS A C 1
ATOM 1252 O O . HIS A 1 173 ? 6.262 3.295 11.244 1.00 94.81 173 HIS A O 1
ATOM 1258 N N . ARG A 1 174 ? 5.065 5.060 11.967 1.00 95.19 174 ARG A N 1
ATOM 1259 C CA . ARG A 1 174 ? 5.940 5.370 13.102 1.00 95.19 174 ARG A CA 1
ATOM 1260 C C . ARG A 1 174 ? 6.035 4.216 14.103 1.00 95.19 174 ARG A C 1
ATOM 1262 O O . ARG A 1 174 ? 7.137 3.873 14.531 1.00 95.19 174 ARG A O 1
ATOM 1269 N N . GLU A 1 175 ? 4.908 3.615 14.479 1.00 96.56 175 GLU A N 1
ATOM 1270 C CA . GLU A 1 175 ? 4.887 2.476 15.410 1.00 96.56 175 GLU A CA 1
ATOM 1271 C C . GLU A 1 175 ? 5.585 1.257 14.814 1.00 96.56 175 GLU A C 1
ATOM 1273 O O . GLU A 1 175 ? 6.405 0.627 15.483 1.00 96.56 175 GLU A O 1
ATOM 1278 N N . ARG A 1 176 ? 5.326 0.969 13.534 1.00 95.50 176 ARG A N 1
ATOM 1279 C CA . ARG A 1 176 ? 5.956 -0.134 12.805 1.00 95.50 176 ARG A CA 1
ATOM 1280 C C . ARG A 1 176 ? 7.478 0.004 12.770 1.00 95.50 176 ARG A C 1
ATOM 1282 O O . ARG A 1 176 ? 8.182 -0.971 13.031 1.00 95.50 176 ARG A O 1
ATOM 1289 N N . GLN A 1 177 ? 7.996 1.205 12.506 1.00 94.62 177 GLN A N 1
ATOM 1290 C CA . GLN A 1 177 ? 9.439 1.467 12.543 1.00 94.62 177 GLN A CA 1
ATOM 1291 C C . GLN A 1 177 ? 10.031 1.309 13.947 1.00 94.62 177 GLN A C 1
ATOM 1293 O O . GLN A 1 177 ? 11.106 0.729 14.095 1.00 94.62 177 GLN A O 1
ATOM 1298 N N . ALA A 1 178 ? 9.338 1.797 14.980 1.00 96.12 178 ALA A N 1
ATOM 1299 C CA . ALA A 1 178 ? 9.800 1.686 16.361 1.00 96.12 178 ALA A CA 1
ATOM 1300 C C . ALA A 1 178 ? 9.829 0.226 16.851 1.00 96.12 178 ALA A C 1
ATOM 1302 O O . ALA A 1 178 ? 10.780 -0.178 17.519 1.00 96.12 178 ALA A O 1
ATOM 1303 N N . ALA A 1 179 ? 8.817 -0.571 16.495 1.00 96.38 179 ALA A N 1
ATOM 1304 C CA . ALA A 1 179 ? 8.729 -1.986 16.854 1.00 96.38 179 ALA A CA 1
ATOM 1305 C C . ALA A 1 179 ? 9.717 -2.863 16.065 1.00 96.38 179 ALA A C 1
ATOM 1307 O O . ALA A 1 179 ? 10.215 -3.867 16.580 1.00 96.38 179 ALA A O 1
ATOM 1308 N N . HIS A 1 180 ? 10.026 -2.484 14.820 1.00 94.00 180 HIS A N 1
ATOM 1309 C CA . HIS A 1 180 ? 10.868 -3.261 13.911 1.00 94.00 180 HIS A CA 1
ATOM 1310 C C . HIS A 1 180 ? 11.977 -2.406 13.270 1.00 94.00 180 HIS A C 1
ATOM 1312 O O . HIS A 1 180 ? 12.026 -2.278 12.046 1.00 94.00 180 HIS A O 1
ATOM 1318 N N . PRO A 1 181 ? 12.939 -1.878 14.050 1.00 92.12 181 PRO A N 1
ATOM 1319 C CA . PRO A 1 181 ? 13.959 -0.949 13.544 1.00 92.12 181 PRO A CA 1
ATOM 1320 C C . PRO A 1 181 ? 14.911 -1.564 12.504 1.00 92.12 181 PRO A C 1
ATOM 1322 O O . PRO A 1 181 ? 15.595 -0.848 11.781 1.00 92.12 181 PRO A O 1
ATOM 1325 N N . ARG A 1 182 ? 14.970 -2.899 12.423 1.00 92.31 182 ARG A N 1
ATOM 1326 C CA . ARG A 1 182 ? 15.715 -3.660 11.402 1.00 92.31 182 ARG A CA 1
ATOM 1327 C C . ARG A 1 182 ? 14.800 -4.589 10.595 1.00 92.31 182 ARG A C 1
ATOM 1329 O O . ARG A 1 182 ? 15.257 -5.598 10.063 1.00 92.31 182 ARG A O 1
ATOM 1336 N N . GLY A 1 183 ? 13.498 -4.307 10.583 1.00 88.56 183 GLY A N 1
ATOM 1337 C CA . GLY A 1 183 ? 12.499 -5.134 9.919 1.00 88.56 183 GLY A CA 1
ATOM 1338 C C . GLY A 1 183 ? 12.665 -5.114 8.404 1.00 88.56 183 GLY A C 1
ATOM 1339 O O . GLY A 1 183 ? 12.803 -4.052 7.802 1.00 88.56 183 GLY A O 1
ATOM 1340 N N . ASN A 1 184 ? 12.608 -6.289 7.773 1.00 91.69 184 ASN A N 1
ATOM 1341 C CA . ASN A 1 184 ? 12.427 -6.358 6.329 1.00 91.69 184 ASN A CA 1
ATOM 1342 C C . ASN A 1 184 ? 10.932 -6.251 6.005 1.00 91.69 184 ASN A C 1
ATOM 1344 O O . ASN A 1 184 ? 10.195 -7.237 6.045 1.00 91.69 184 ASN A O 1
ATOM 1348 N N . PHE A 1 185 ? 10.485 -5.036 5.700 1.00 90.44 185 PHE A N 1
ATOM 1349 C CA . PHE A 1 185 ? 9.082 -4.757 5.390 1.00 90.44 185 PHE A CA 1
ATOM 1350 C C . PHE A 1 185 ? 8.640 -5.310 4.030 1.00 90.44 185 PHE A C 1
ATOM 1352 O O . PHE A 1 185 ? 7.443 -5.409 3.775 1.00 90.44 185 PHE A O 1
ATOM 1359 N N . LEU A 1 186 ? 9.582 -5.724 3.178 1.00 90.94 186 LEU A N 1
ATOM 1360 C CA . LEU A 1 186 ? 9.278 -6.339 1.893 1.00 90.94 186 LEU A CA 1
ATOM 1361 C C . LEU A 1 186 ? 8.884 -7.800 2.075 1.00 90.94 186 LEU A C 1
ATOM 1363 O O . LEU A 1 186 ? 9.614 -8.593 2.673 1.00 90.94 186 LEU A O 1
ATOM 1367 N N . VAL A 1 187 ? 7.762 -8.171 1.475 1.00 89.31 187 VAL A N 1
ATOM 1368 C CA . VAL A 1 187 ? 7.338 -9.563 1.382 1.00 89.31 187 VAL A CA 1
ATOM 1369 C C . VAL A 1 187 ? 8.142 -10.249 0.266 1.00 89.31 187 VAL A C 1
ATOM 1371 O O . VAL A 1 187 ? 8.279 -9.671 -0.825 1.00 89.31 187 VAL A O 1
ATOM 1374 N N . PRO A 1 188 ? 8.713 -11.446 0.518 1.00 79.56 188 PRO A N 1
ATOM 1375 C CA . PRO A 1 188 ? 9.470 -12.199 -0.480 1.00 79.56 188 PRO A CA 1
ATOM 1376 C C . PRO A 1 188 ? 8.634 -12.561 -1.710 1.00 79.56 188 PRO A C 1
ATOM 1378 O O . PRO A 1 188 ? 7.411 -12.819 -1.603 1.00 79.56 188 PRO A O 1
#

Radius of gyration: 27.95 Å; Cα contacts (8 Å, |Δi|>4): 217; chains: 1; bounding box: 100×66×66 Å

Sequence (188 aa):
MDGQDESMGFDVGQESVDSSRRSFVGGVIASVGAASVLGATSASAATTGPAPDDGWAAAGPAAPERGEPAPTGTLLDALVGQDVRDCRVERVAVDHLGGAAIVLTGPEGRFQIDVLARDGEGIAQTERYSLYLANRGDGRRATVERHGLALMDIADWLRTREGTGEPLARMTHRERQAAHPRGNFLVP

Mean predicted aligned error: 16.5 Å

Nearest PDB structures (foldseek):
  7t4m-assembly1_A  TM=4.401E-01  e=7.163E+00  Pediculus humanus corporis

Secondary structure (DSSP, 8-state):
--------------------------------------------------------------------------GGGGGTT-EETTEEEEEEEEEETTEEEEEEEETTEEEEEEEEE--S-SSEE-SSEEEEEE----SSSPPPHHHHHHHHHHHHHHHTTTTSSS-S----HHHHHHH-TT---S--

Solvent-accessible surface area (backbone atoms only — not comparable to full-atom values): 12599 Å² total; per-residue (Å²): 140,80,87,81,84,85,76,82,79,82,82,77,79,79,82,78,80,80,78,80,83,78,85,81,84,80,83,86,82,87,80,90,81,88,83,88,84,91,79,82,90,85,88,86,77,91,83,88,80,82,88,85,82,92,73,94,72,81,88,66,85,73,69,80,75,75,72,71,74,74,80,86,61,54,82,64,53,75,44,50,76,37,75,40,93,76,23,36,26,73,41,66,41,73,60,56,78,42,16,20,38,41,31,33,40,36,95,94,43,68,37,33,37,39,38,20,19,52,73,88,56,62,83,40,65,44,95,64,32,15,29,38,80,46,65,86,54,90,79,76,61,77,83,57,66,66,61,56,51,37,49,45,54,51,36,53,58,40,58,79,45,68,89,56,81,76,82,67,28,84,22,28,66,70,54,32,43,69,78,37,81,84,58,77,84,72,80,133

pLDDT: mean 75.33, std 21.94, range [34.97, 98.0]

Foldseek 3Di:
DDDDDPDDDDPPDDPDPPPDDDDDDDDDDDDDDDDDDDDDDDDDDDDDDDDDDDDDDDDDPDDPPPPPPDPPDDPCVVQAQPAFLQKHFPDWDFPQLQWIKTWIAHPVGIWIKTWAFDDPDALDDAPGTHIHIGRVDPVPDDDDVSSSRSRVVVNVVCNVDVVDDDHRGGHDPVRSCVSCVPGPSDDD